Protein AF-A0A3D4RKW7-F1 (afdb_monomer_lite)

Foldseek 3Di:
DDDDDDPPPPPPDPDDPDPPAFRWDWDDDPNDTDIDGHDDDPDDDDDPPPPPLQWFDFWFDLDPPDIDTHTQDFWKAFQVVRAIDGDNHNLDFCFQLQADDFDWDADPVQGKIKGFHAAGDRMDRAFAQQADDPVQHRRRHLDPDVVVSPHPRDFVCVVHHDCPVDGFAAPSSVCCCCPNDVPNQQQKEWAKEQADDVSPDIWTFMKGHGPPDDQDPPDDDDGYQDDPDQHLVSRVVRHYHYPVSVVRRSNRRMHTNTQSAHWHDPDPPGGTMGISHSRHGDGDHSDDD

pLDDT: mean 80.61, std 17.78, range [26.5, 98.12]

Radius of gyration: 22.54 Å; chains: 1; bounding box: 43×45×82 Å

Secondary structure (DSSP, 8-state):
------------------TTSPEEEEEEETTEEEEEEE-S-S----------TTB-S--EEEETTEEE--BSS-EEEETTTTEEEE-SSTT---GGGGEESS--EE-TTT--EEEEESEE-SEES----SB--SSSGGG-S----GGGG-S-B--HHHHHSSSSSS-PPPHHHHHIIIIISTTGGGSEEEEEEE-STTS-SEEEEEEE--TT--PPTT-----B---SS--THHHHHH-EEEHHHHHHHHHTT-EEEE--BEEE-S-TT--EEEEEETT-B----SS--

Sequence (289 aa):
MRTLKLLVVALLATISLNAQEAVKLNVWKGGTKTEFALSSVDSLTFSTYIASEDVLTGVFSVSATKQVRFSKGNLQYTQSTQTWSFAAHQYDIIGTDNIEGGTEQKDTVVGFYYKEGANLSDKIDLFGWSGSTSSTKWGVGTSKDNTDYAGDLVDWGKNIGDGKTWYTLTSDEWSYLFGTRADADKLVGLARINLNADGMEYANGIFLLPDAWTCPAGVTFKSGGFSETNNGKAYADNQTFTLSDWQKLESAGAIFLPASGYRRRQKKTELSNVSYVQSSGYYWSATPD

Structure (mmCIF, N/CA/C/O backbone):
data_AF-A0A3D4RKW7-F1
#
_entry.id   AF-A0A3D4RKW7-F1
#
loop_
_atom_site.group_PDB
_atom_site.id
_atom_site.type_symbol
_atom_site.label_atom_id
_atom_site.label_alt_id
_atom_site.label_comp_id
_atom_site.label_asym_id
_atom_site.label_entity_id
_atom_site.label_seq_id
_atom_site.pdbx_PDB_ins_code
_atom_site.Cartn_x
_atom_site.Cartn_y
_atom_site.Cartn_z
_atom_site.occupancy
_atom_site.B_iso_or_equiv
_atom_site.auth_seq_id
_atom_site.auth_comp_id
_atom_site.auth_asym_id
_atom_site.auth_atom_id
_atom_site.pdbx_PDB_model_num
ATOM 1 N N . MET A 1 1 ? 25.005 13.778 17.932 1.00 30.64 1 MET A N 1
ATOM 2 C CA . MET A 1 1 ? 23.958 14.788 17.681 1.00 30.64 1 MET A CA 1
ATOM 3 C C . MET A 1 1 ? 22.624 14.051 17.605 1.00 30.64 1 MET A C 1
ATOM 5 O O . MET A 1 1 ? 22.482 13.247 16.704 1.00 30.64 1 MET A O 1
ATOM 9 N N . ARG A 1 2 ? 21.755 14.279 18.607 1.00 31.03 2 ARG A N 1
ATOM 10 C CA . ARG A 1 2 ? 20.322 13.916 18.779 1.00 31.03 2 ARG A CA 1
ATOM 11 C C . ARG A 1 2 ? 19.897 12.439 18.556 1.00 31.03 2 ARG A C 1
ATOM 13 O O . ARG A 1 2 ? 19.940 12.002 17.424 1.00 31.03 2 ARG A O 1
ATOM 20 N N . THR A 1 3 ? 19.558 11.562 19.518 1.00 27.42 3 THR A N 1
ATOM 21 C CA . THR A 1 3 ? 18.655 11.524 20.713 1.00 27.42 3 THR A CA 1
ATOM 22 C C . THR A 1 3 ? 17.516 10.498 20.473 1.00 27.42 3 THR A C 1
ATOM 24 O O . THR A 1 3 ? 16.675 10.757 19.629 1.00 27.42 3 THR A O 1
ATOM 27 N N . LEU A 1 4 ? 17.501 9.405 21.271 1.00 27.05 4 LEU A N 1
ATOM 28 C CA . LEU A 1 4 ? 16.364 8.694 21.930 1.00 27.05 4 LEU A CA 1
ATOM 29 C C . LEU A 1 4 ? 15.106 8.320 21.085 1.00 27.05 4 LEU A C 1
ATOM 31 O O . LEU A 1 4 ? 14.480 9.190 20.501 1.00 27.05 4 LEU A O 1
ATOM 35 N N . LYS A 1 5 ? 14.566 7.088 21.086 1.00 27.88 5 LYS A N 1
ATOM 36 C CA . LYS A 1 5 ? 14.012 6.345 22.241 1.00 27.88 5 LYS A CA 1
ATOM 37 C C . LYS A 1 5 ? 13.835 4.852 21.906 1.00 27.88 5 LYS A C 1
ATOM 39 O O . LYS A 1 5 ? 12.889 4.481 21.224 1.00 27.88 5 LYS A O 1
ATOM 44 N N . LEU A 1 6 ? 14.680 4.000 22.478 1.00 26.50 6 LEU A N 1
ATOM 45 C CA . LEU A 1 6 ? 14.397 2.572 22.612 1.00 26.50 6 LEU A CA 1
ATOM 46 C C . LEU A 1 6 ? 13.652 2.396 23.944 1.00 26.50 6 LEU A C 1
ATOM 48 O O . LEU A 1 6 ? 14.244 2.563 25.012 1.00 26.50 6 LEU A O 1
ATOM 52 N N . LEU A 1 7 ? 12.340 2.155 23.904 1.00 31.14 7 LEU A N 1
ATOM 53 C CA . LEU A 1 7 ? 11.567 1.859 25.110 1.00 31.14 7 LEU A CA 1
ATOM 54 C C . LEU A 1 7 ? 11.774 0.380 25.463 1.00 31.14 7 LEU A C 1
ATOM 56 O O . LEU A 1 7 ? 10.969 -0.478 25.119 1.00 31.14 7 LEU A O 1
ATOM 60 N N . VAL A 1 8 ? 12.881 0.083 26.141 1.00 29.73 8 VAL A N 1
ATOM 61 C CA . VAL A 1 8 ? 13.080 -1.211 26.798 1.00 29.73 8 VAL A CA 1
ATOM 62 C C . VAL A 1 8 ? 12.136 -1.256 27.999 1.00 29.73 8 VAL A C 1
ATOM 64 O O . VAL A 1 8 ? 12.379 -0.608 29.016 1.00 29.73 8 VAL A O 1
ATOM 67 N N . VAL A 1 9 ? 11.035 -2.000 27.889 1.00 37.91 9 VAL A N 1
ATOM 68 C CA . VAL A 1 9 ? 10.215 -2.366 29.051 1.00 37.91 9 VAL A CA 1
ATOM 69 C C . VAL A 1 9 ? 10.976 -3.455 29.808 1.00 37.91 9 VAL A C 1
ATOM 71 O O . VAL A 1 9 ? 10.778 -4.645 29.591 1.00 37.91 9 VAL A O 1
ATOM 74 N N . ALA A 1 10 ? 11.903 -3.047 30.675 1.00 34.66 10 ALA A N 1
ATOM 75 C CA . ALA A 1 10 ? 12.491 -3.940 31.664 1.00 34.66 10 ALA A CA 1
ATOM 76 C C . ALA A 1 10 ? 11.432 -4.213 32.745 1.00 34.66 10 ALA A C 1
ATOM 78 O O . ALA A 1 10 ? 11.242 -3.421 33.669 1.00 34.66 10 ALA A O 1
ATOM 79 N N . LEU A 1 11 ? 10.690 -5.311 32.595 1.00 43.56 11 LEU A N 1
ATOM 80 C CA . LEU A 1 11 ? 9.711 -5.763 33.579 1.00 43.56 11 LEU A CA 1
ATOM 81 C C . LEU A 1 11 ? 10.449 -6.455 34.743 1.00 43.56 11 LEU A C 1
ATOM 83 O O . LEU A 1 11 ? 10.646 -7.665 34.737 1.00 43.56 11 LEU A O 1
ATOM 87 N N . LEU A 1 12 ? 10.876 -5.691 35.751 1.00 38.12 12 LEU A N 1
ATOM 88 C CA . LEU A 1 12 ? 11.246 -6.243 37.061 1.00 38.12 12 LEU A CA 1
ATOM 89 C C . LEU A 1 12 ? 9.954 -6.573 37.820 1.00 38.12 12 LEU A C 1
ATOM 91 O O . LEU A 1 12 ? 9.442 -5.762 38.591 1.00 38.12 12 LEU A O 1
ATOM 95 N N . ALA A 1 13 ? 9.385 -7.748 37.558 1.00 42.88 13 ALA A N 1
ATOM 96 C CA . ALA A 1 13 ? 8.293 -8.281 38.362 1.00 42.88 13 ALA A CA 1
ATOM 97 C C . ALA A 1 13 ? 8.876 -8.980 39.600 1.00 42.88 13 ALA A C 1
ATOM 99 O O . ALA A 1 13 ? 9.327 -10.120 39.526 1.00 42.88 13 ALA A O 1
ATOM 100 N N . THR A 1 14 ? 8.870 -8.313 40.753 1.00 40.00 14 THR A N 1
ATOM 101 C CA . THR A 1 14 ? 9.013 -8.996 42.044 1.00 40.00 14 THR A CA 1
ATOM 102 C C . THR A 1 14 ? 7.663 -9.621 42.382 1.00 40.00 14 THR A C 1
ATOM 104 O O . THR A 1 14 ? 6.759 -8.952 42.877 1.00 40.00 14 THR A O 1
ATOM 107 N N . ILE A 1 15 ? 7.493 -10.902 42.062 1.00 45.94 15 ILE A N 1
ATOM 108 C CA . ILE A 1 15 ? 6.324 -11.675 42.483 1.00 45.94 15 ILE A CA 1
ATOM 109 C C . ILE A 1 15 ? 6.539 -12.052 43.957 1.00 45.94 15 ILE A C 1
ATOM 111 O O . ILE A 1 15 ? 7.334 -12.937 44.263 1.00 45.94 15 ILE A O 1
ATOM 115 N N . SER A 1 16 ? 5.861 -11.363 44.877 1.00 42.75 16 SER A N 1
ATOM 116 C CA . SER A 1 16 ? 5.769 -11.782 46.281 1.00 42.75 16 SER A CA 1
ATOM 117 C C . SER A 1 16 ? 4.575 -12.726 46.421 1.00 42.75 16 SER A C 1
ATOM 119 O O . SER A 1 16 ? 3.429 -12.285 46.458 1.00 42.75 16 SER A O 1
ATOM 121 N N . LEU A 1 17 ? 4.828 -14.035 46.435 1.00 42.62 17 LEU A N 1
ATOM 122 C CA . LEU A 1 17 ? 3.808 -15.054 46.701 1.00 42.62 17 LEU A CA 1
ATOM 123 C C . LEU A 1 17 ? 3.700 -15.274 48.214 1.00 42.62 17 LEU A C 1
ATOM 125 O O . LEU A 1 17 ? 4.209 -16.257 48.740 1.00 42.62 17 LEU A O 1
ATOM 129 N N . ASN A 1 18 ? 3.029 -14.358 48.911 1.00 46.94 18 ASN A N 1
ATOM 130 C CA . ASN A 1 18 ? 2.447 -14.637 50.224 1.00 46.94 18 ASN A CA 1
ATOM 131 C C . ASN A 1 18 ? 0.925 -14.498 50.112 1.00 46.94 18 ASN A C 1
ATOM 133 O O . ASN A 1 18 ? 0.414 -13.494 49.622 1.00 46.94 18 ASN A O 1
ATOM 137 N N . ALA A 1 19 ? 0.208 -15.537 50.546 1.00 42.81 19 ALA A N 1
ATOM 138 C CA . ALA A 1 19 ? -1.196 -15.829 50.236 1.00 42.81 19 ALA A CA 1
ATOM 139 C C . ALA A 1 19 ? -2.253 -14.868 50.837 1.00 42.81 19 ALA A C 1
ATOM 141 O O . ALA A 1 19 ? -3.411 -15.247 50.989 1.00 42.81 19 ALA A O 1
ATOM 142 N N . GLN A 1 20 ? -1.886 -13.634 51.185 1.00 50.19 20 GLN A N 1
ATOM 143 C CA . GLN A 1 20 ? -2.800 -12.629 51.742 1.00 50.19 20 GLN A CA 1
ATOM 144 C C . GLN A 1 20 ? -2.659 -11.226 51.137 1.00 50.19 20 GLN A C 1
ATOM 146 O O . GLN A 1 20 ? -3.434 -10.343 51.499 1.00 50.19 20 GLN A O 1
ATOM 151 N N . GLU A 1 21 ? -1.739 -10.997 50.196 1.00 54.53 21 GLU A N 1
ATOM 152 C CA . GLU A 1 21 ? -1.551 -9.672 49.596 1.00 54.53 21 GLU A CA 1
ATOM 153 C C . GLU A 1 21 ? -1.998 -9.650 48.129 1.00 54.53 21 GLU A C 1
ATOM 155 O O . GLU A 1 21 ? -1.689 -10.549 47.349 1.00 54.53 21 GLU A O 1
ATOM 160 N N . ALA A 1 22 ? -2.761 -8.618 47.754 1.00 57.62 22 ALA A N 1
ATOM 161 C CA . ALA A 1 22 ? -3.181 -8.384 46.376 1.00 57.62 22 ALA A CA 1
ATOM 162 C C . ALA A 1 22 ? -1.961 -8.336 45.443 1.00 57.62 22 ALA A C 1
ATOM 164 O O . ALA A 1 22 ? -0.966 -7.670 45.746 1.00 57.62 22 ALA A O 1
ATOM 165 N N . VAL A 1 23 ? -2.048 -8.995 44.285 1.00 61.78 23 VAL A N 1
ATOM 166 C CA . VAL A 1 23 ? -0.993 -8.908 43.272 1.00 61.78 23 VAL A CA 1
ATOM 167 C C . VAL A 1 23 ? -0.986 -7.480 42.735 1.00 61.78 23 VAL A C 1
ATOM 169 O O . VAL A 1 23 ? -1.987 -6.989 42.209 1.00 61.78 23 VAL A O 1
ATOM 172 N N . LYS A 1 24 ? 0.150 -6.798 42.885 1.00 66.25 24 LYS A N 1
ATOM 173 C CA . LYS A 1 24 ? 0.348 -5.440 42.379 1.00 66.25 24 LYS A CA 1
ATOM 174 C C . LYS A 1 24 ? 1.107 -5.484 41.066 1.00 66.25 24 LYS A C 1
ATOM 176 O O . LYS A 1 24 ? 2.262 -5.909 41.028 1.00 66.25 24 LYS A O 1
ATOM 181 N N . LEU A 1 25 ? 0.482 -4.993 40.002 1.00 67.19 25 LEU A N 1
ATOM 182 C CA . LEU A 1 25 ? 1.155 -4.770 38.729 1.00 67.19 25 LEU A CA 1
ATOM 183 C C . LEU A 1 25 ? 1.589 -3.307 38.634 1.00 67.19 25 LEU A C 1
ATOM 185 O O . LEU A 1 25 ? 0.761 -2.398 38.639 1.00 67.19 25 LEU A O 1
ATOM 189 N N . ASN A 1 26 ? 2.896 -3.087 38.519 1.00 67.94 26 ASN A N 1
ATOM 190 C CA . ASN A 1 26 ? 3.475 -1.764 38.316 1.00 67.94 26 ASN A CA 1
ATOM 191 C C . ASN A 1 26 ? 3.800 -1.569 36.833 1.00 67.94 26 ASN A C 1
ATOM 193 O O . ASN A 1 26 ? 4.684 -2.241 36.303 1.00 67.94 26 ASN A O 1
ATOM 197 N N . VAL A 1 27 ? 3.120 -0.632 36.175 1.00 65.56 27 VAL A N 1
ATOM 198 C CA . VAL A 1 27 ? 3.375 -0.261 34.777 1.00 65.56 27 VAL A CA 1
ATOM 199 C C . VAL A 1 27 ? 4.073 1.092 34.740 1.00 65.56 27 VAL A C 1
ATOM 201 O O . VAL A 1 27 ? 3.593 2.059 35.325 1.00 65.56 27 VAL A O 1
ATOM 204 N N . TRP A 1 28 ? 5.203 1.171 34.040 1.00 64.88 28 TRP A N 1
ATOM 205 C CA . TRP A 1 28 ? 5.968 2.407 33.881 1.00 64.88 28 TRP A CA 1
ATOM 206 C C . TRP A 1 28 ? 5.845 2.930 32.448 1.00 64.88 28 TRP A C 1
ATOM 208 O O . TRP A 1 28 ? 6.198 2.231 31.499 1.00 64.88 28 TRP A O 1
ATOM 218 N N . LYS A 1 29 ? 5.382 4.172 32.275 1.00 57.88 29 LYS A N 1
ATOM 219 C CA . LYS A 1 29 ? 5.308 4.858 30.974 1.00 57.88 29 LYS A CA 1
ATOM 220 C C . LYS A 1 29 ? 5.929 6.245 31.091 1.00 57.88 29 LYS A C 1
ATOM 222 O O . LYS A 1 29 ? 5.425 7.093 31.816 1.00 57.88 29 LYS A O 1
ATOM 227 N N . GLY A 1 30 ? 7.037 6.481 30.384 1.00 58.75 30 GLY A N 1
ATOM 228 C CA . GLY A 1 30 ? 7.705 7.791 30.371 1.00 58.75 30 GLY A CA 1
ATOM 229 C C . GLY A 1 30 ? 8.187 8.269 31.748 1.00 58.75 30 GLY A C 1
ATOM 230 O O . GLY A 1 30 ? 8.164 9.464 32.011 1.00 58.75 30 GLY A O 1
ATOM 231 N N . GLY A 1 31 ? 8.578 7.346 32.635 1.00 69.88 31 GLY A N 1
ATOM 232 C CA . GLY A 1 31 ? 8.971 7.650 34.019 1.00 69.88 31 GLY A CA 1
ATOM 233 C C . GLY A 1 31 ? 7.802 7.764 35.004 1.00 69.88 31 GLY A C 1
ATOM 234 O O . GLY A 1 31 ? 8.026 7.791 36.210 1.00 69.88 31 GLY A O 1
ATOM 235 N N . THR A 1 32 ? 6.557 7.767 34.524 1.00 55.19 32 THR A N 1
ATOM 236 C CA . THR A 1 32 ? 5.362 7.713 35.372 1.00 55.19 32 THR A CA 1
ATOM 237 C C . THR A 1 32 ? 5.021 6.266 35.714 1.00 55.19 32 THR A C 1
ATOM 239 O O . THR A 1 32 ? 4.942 5.422 34.821 1.00 55.19 32 THR A O 1
ATOM 242 N N . LYS A 1 33 ? 4.794 5.990 37.001 1.00 76.69 33 LYS A N 1
ATOM 243 C CA . LYS A 1 33 ? 4.322 4.699 37.515 1.00 76.69 33 LYS A CA 1
ATOM 244 C C . LYS A 1 33 ? 2.795 4.706 37.631 1.00 76.69 33 LYS A C 1
ATOM 246 O O . LYS A 1 33 ? 2.235 5.595 38.267 1.00 76.69 33 LYS A O 1
ATOM 251 N N . THR A 1 34 ? 2.142 3.683 37.095 1.00 69.19 34 THR A N 1
ATOM 252 C CA . THR A 1 34 ? 0.735 3.356 37.352 1.00 69.19 34 THR A CA 1
ATOM 253 C C . THR A 1 34 ? 0.674 2.002 38.052 1.00 69.19 34 THR A C 1
ATOM 255 O O . THR A 1 34 ? 1.265 1.032 37.581 1.00 69.19 34 THR A O 1
ATOM 258 N N . GLU A 1 35 ? 0.001 1.944 39.199 1.00 74.44 35 GLU A N 1
ATOM 259 C CA . GLU A 1 35 ? -0.155 0.727 40.001 1.00 74.44 35 GLU A CA 1
ATOM 260 C C . GLU A 1 35 ? -1.572 0.174 39.816 1.00 74.44 35 GLU A C 1
ATOM 262 O O . GLU A 1 35 ? -2.551 0.897 39.998 1.00 74.44 35 GLU A O 1
ATOM 267 N N . PHE A 1 36 ? -1.676 -1.102 39.449 1.00 66.12 36 PHE A N 1
ATOM 268 C CA . PHE A 1 36 ? -2.938 -1.830 39.350 1.00 66.12 36 PHE A CA 1
ATOM 269 C C . PHE A 1 36 ? -3.005 -2.853 40.482 1.00 66.12 36 PHE A C 1
ATOM 271 O O . PHE A 1 36 ? -2.125 -3.710 40.600 1.00 66.12 36 PHE A O 1
ATOM 278 N N . ALA A 1 37 ? -4.042 -2.755 41.313 1.00 72.56 37 ALA A N 1
ATOM 279 C CA . ALA A 1 37 ? -4.347 -3.751 42.330 1.00 72.56 37 ALA A CA 1
ATOM 280 C C . ALA A 1 37 ? -5.261 -4.815 41.721 1.00 72.56 37 ALA A C 1
ATOM 282 O O . ALA A 1 37 ? -6.367 -4.508 41.277 1.00 72.56 37 ALA A O 1
ATOM 283 N N . LEU A 1 38 ? -4.788 -6.055 41.691 1.00 64.19 38 LEU A N 1
ATOM 284 C CA . LEU A 1 38 ? -5.549 -7.186 41.187 1.00 64.19 38 LEU A CA 1
ATOM 285 C C . LEU A 1 38 ? -6.013 -8.038 42.373 1.00 64.19 38 LEU A C 1
ATOM 287 O O . LEU A 1 38 ? -5.196 -8.614 43.095 1.00 64.19 38 LEU A O 1
ATOM 291 N N . SER A 1 39 ? -7.325 -8.115 42.586 1.00 64.81 39 SER A N 1
ATOM 292 C CA . SER A 1 39 ? -7.937 -9.064 43.518 1.00 64.81 39 SER A CA 1
ATOM 293 C C . SER A 1 39 ? -8.385 -10.308 42.755 1.00 64.81 39 SER A C 1
ATOM 295 O O . SER A 1 39 ? -9.054 -10.171 41.733 1.00 64.81 39 SER A O 1
ATOM 297 N N . SER A 1 40 ? -8.046 -11.497 43.269 1.00 62.66 40 SER A N 1
ATOM 298 C CA . SER A 1 40 ? -8.523 -12.806 42.776 1.00 62.66 40 SER A CA 1
ATOM 299 C C . SER A 1 40 ? -8.291 -13.049 41.276 1.00 62.66 40 SER A C 1
ATOM 301 O O . SER A 1 40 ? -9.233 -13.047 40.490 1.00 62.66 40 SER A O 1
ATOM 303 N N . VAL A 1 41 ? -7.030 -13.255 40.878 1.00 58.16 41 VAL A N 1
ATOM 304 C CA . VAL A 1 41 ? -6.659 -13.585 39.491 1.00 58.16 41 VAL A CA 1
ATOM 305 C C . VAL A 1 41 ? -6.158 -15.023 39.421 1.00 58.16 41 VAL A C 1
ATOM 307 O O . VAL A 1 41 ? -5.127 -15.333 40.012 1.00 58.16 41 VAL A O 1
ATOM 310 N N . ASP A 1 42 ? -6.858 -15.878 38.675 1.00 61.41 42 ASP A N 1
ATOM 311 C CA . ASP A 1 42 ? -6.482 -17.291 38.511 1.00 61.41 42 ASP A CA 1
ATOM 312 C C . ASP A 1 42 ? -5.262 -17.469 37.592 1.00 61.41 42 ASP A C 1
ATOM 314 O O . ASP A 1 42 ? -4.463 -18.388 37.766 1.00 61.41 42 ASP A O 1
ATOM 318 N N . SER A 1 43 ? -5.086 -16.576 36.613 1.00 53.03 43 SER A N 1
ATOM 319 C CA . SER A 1 43 ? -3.885 -16.515 35.776 1.00 53.03 43 SER A CA 1
ATOM 320 C C . SER A 1 43 ? -3.705 -15.127 35.156 1.00 53.03 43 SER A C 1
ATOM 322 O O . SER A 1 43 ? -4.679 -14.456 34.816 1.00 53.03 43 SER A O 1
ATOM 324 N N . LEU A 1 44 ? -2.453 -14.687 35.015 1.00 53.75 44 LEU A N 1
ATOM 325 C CA . LEU A 1 44 ? -2.093 -13.426 34.369 1.00 53.75 44 LEU A CA 1
ATOM 326 C C . LEU A 1 44 ? -1.047 -13.711 33.294 1.00 53.75 44 LEU A C 1
ATOM 328 O O . LEU A 1 44 ? 0.075 -14.115 33.601 1.00 53.75 44 LEU A O 1
ATOM 332 N N . THR A 1 45 ? -1.416 -13.521 32.031 1.00 46.47 45 THR A N 1
ATOM 333 C CA . THR A 1 45 ? -0.517 -13.751 30.898 1.00 46.47 45 THR A CA 1
ATOM 334 C C . THR A 1 45 ? 0.009 -12.421 30.382 1.00 46.47 45 THR A C 1
ATOM 336 O O . THR A 1 45 ? -0.754 -11.568 29.936 1.00 46.47 45 THR A O 1
ATOM 339 N N . PHE A 1 46 ? 1.330 -12.255 30.410 1.00 48.66 46 PHE A N 1
ATOM 340 C CA . PHE A 1 46 ? 2.007 -11.153 29.740 1.00 48.66 46 PHE A CA 1
ATOM 341 C C . PHE A 1 46 ? 2.604 -11.670 28.439 1.00 48.66 46 PHE A C 1
ATOM 343 O O . PHE A 1 46 ? 3.539 -12.466 28.451 1.00 48.66 46 PHE A O 1
ATOM 350 N N . SER A 1 47 ? 2.085 -11.205 27.310 1.00 44.91 47 SER A N 1
ATOM 351 C CA . SER A 1 47 ? 2.753 -11.365 26.025 1.00 44.91 47 SER A CA 1
ATOM 352 C C . SER A 1 47 ? 3.536 -10.091 25.729 1.00 44.91 47 SER A C 1
ATOM 354 O O . SER A 1 47 ? 2.947 -9.049 25.438 1.00 44.91 47 SER A O 1
ATOM 356 N N . THR A 1 48 ? 4.865 -10.155 25.786 1.00 42.06 48 THR A N 1
ATOM 357 C CA . THR A 1 48 ? 5.711 -9.145 25.143 1.00 42.06 48 THR A CA 1
ATOM 358 C C . THR A 1 48 ? 5.543 -9.281 23.638 1.00 42.06 48 THR A C 1
ATOM 360 O O . THR A 1 48 ? 6.200 -10.102 23.003 1.00 42.06 48 THR A O 1
ATOM 363 N N . TYR A 1 49 ? 4.631 -8.497 23.064 1.00 43.50 49 TYR A N 1
ATOM 364 C CA . TYR A 1 49 ? 4.583 -8.311 21.623 1.00 43.50 49 TYR A CA 1
ATOM 365 C C . TYR A 1 49 ? 5.661 -7.299 21.247 1.00 43.50 49 TYR A C 1
ATOM 367 O O . TYR A 1 49 ? 5.446 -6.089 21.292 1.00 43.50 49 TYR A O 1
ATOM 375 N N . ILE A 1 50 ? 6.843 -7.804 20.908 1.00 44.31 50 ILE A N 1
ATOM 376 C CA . ILE A 1 50 ? 7.759 -7.044 20.069 1.00 44.31 50 ILE A CA 1
ATOM 377 C C . ILE A 1 50 ? 7.178 -7.196 18.668 1.00 44.31 50 ILE A C 1
ATOM 379 O O . ILE A 1 50 ? 7.430 -8.194 17.994 1.00 44.31 50 ILE A O 1
ATOM 383 N N . ALA A 1 51 ? 6.320 -6.255 18.263 1.00 51.72 51 ALA A N 1
ATOM 384 C CA . ALA A 1 51 ? 6.083 -6.064 16.840 1.00 51.72 51 ALA A CA 1
ATOM 385 C C . ALA A 1 51 ? 7.474 -5.932 16.215 1.00 51.72 51 ALA A C 1
ATOM 387 O O . ALA A 1 51 ? 8.281 -5.149 16.727 1.00 51.72 51 ALA A O 1
ATOM 388 N N . SER A 1 52 ? 7.796 -6.708 15.175 1.00 64.44 52 SER A N 1
ATOM 389 C CA . SER A 1 52 ? 8.963 -6.320 14.386 1.00 64.44 52 SER A CA 1
ATOM 390 C C . SER A 1 52 ? 8.739 -4.868 13.954 1.00 64.44 52 SER A C 1
ATOM 392 O O . SER A 1 52 ? 7.589 -4.449 13.790 1.00 64.44 52 SER A O 1
ATOM 394 N N . GLU A 1 53 ? 9.806 -4.082 13.798 1.00 75.00 53 GLU A N 1
ATOM 395 C CA . GLU A 1 53 ? 9.683 -2.674 13.380 1.00 75.00 53 GLU A CA 1
ATOM 396 C C . GLU A 1 53 ? 8.892 -2.513 12.071 1.00 75.00 53 GLU A C 1
ATOM 398 O O . GLU A 1 53 ? 8.452 -1.417 11.744 1.00 75.00 53 GLU A O 1
ATOM 403 N N . ASP A 1 54 ? 8.692 -3.614 11.347 1.00 86.19 54 ASP A N 1
ATOM 404 C CA . ASP A 1 54 ? 7.981 -3.698 10.089 1.00 86.19 54 ASP A CA 1
ATOM 405 C C . ASP A 1 54 ? 6.494 -4.052 10.212 1.00 86.19 54 ASP A C 1
ATOM 407 O O . ASP A 1 54 ? 5.842 -4.072 9.179 1.00 86.19 54 ASP A O 1
ATOM 411 N N . VAL A 1 55 ? 5.931 -4.333 11.395 1.00 90.50 55 VAL A N 1
ATOM 412 C CA . VAL A 1 55 ? 4.510 -4.717 11.552 1.00 90.50 55 VAL A CA 1
ATOM 413 C C . VAL A 1 55 ? 3.687 -3.597 12.185 1.00 90.50 55 VAL A C 1
ATOM 415 O O . VAL A 1 55 ? 4.002 -3.103 13.268 1.00 90.50 55 VAL A O 1
ATOM 418 N N . LEU A 1 56 ? 2.570 -3.253 11.547 1.00 91.69 56 LEU A N 1
ATOM 419 C CA . LEU A 1 56 ? 1.600 -2.287 12.060 1.00 91.69 56 LEU A CA 1
ATOM 420 C C . LEU A 1 56 ? 0.649 -2.924 13.078 1.00 91.69 56 LEU A C 1
ATOM 422 O O . LEU A 1 56 ? 0.402 -4.127 13.076 1.00 91.69 56 LEU A O 1
ATOM 426 N N . THR A 1 57 ? 0.099 -2.110 13.977 1.00 91.06 57 THR A N 1
ATOM 427 C CA . THR A 1 57 ? -0.664 -2.592 15.141 1.00 91.06 57 THR A CA 1
ATOM 428 C C . THR A 1 57 ? -2.078 -3.069 14.806 1.00 91.06 57 THR A C 1
ATOM 430 O O . THR A 1 57 ? -2.616 -3.913 15.529 1.00 91.06 57 THR A O 1
ATOM 433 N N . GLY A 1 58 ? -2.672 -2.547 13.728 1.00 94.31 58 GLY A N 1
ATOM 434 C CA . GLY A 1 58 ? -4.040 -2.848 13.310 1.00 94.31 58 GLY A CA 1
ATOM 435 C C . GLY A 1 58 ? -4.242 -4.325 12.974 1.00 94.31 58 GLY A C 1
ATOM 436 O O . GLY A 1 58 ? -3.423 -4.930 12.285 1.00 94.31 58 GLY A O 1
ATOM 437 N N . VAL A 1 59 ? -5.341 -4.899 13.467 1.00 96.44 59 VAL A N 1
ATOM 438 C CA . VAL A 1 59 ? -5.730 -6.296 13.231 1.00 96.44 59 VAL A CA 1
ATOM 439 C C . VAL A 1 59 ? -6.908 -6.338 12.263 1.00 96.44 59 VAL A C 1
ATOM 441 O O . VAL A 1 59 ? -7.895 -5.628 12.463 1.00 96.44 59 VAL A O 1
ATOM 444 N N . PHE A 1 60 ? -6.792 -7.170 11.232 1.00 98.06 60 PHE A N 1
ATOM 445 C CA . PHE A 1 60 ? -7.733 -7.240 10.118 1.00 98.06 60 PHE A CA 1
ATOM 446 C C . PHE A 1 60 ? -8.187 -8.673 9.883 1.00 98.06 60 PHE A C 1
ATOM 448 O O . PHE A 1 60 ? -7.353 -9.562 9.705 1.00 98.06 60 PHE A O 1
ATOM 455 N N . SER A 1 61 ? -9.494 -8.896 9.829 1.00 98.12 61 SER A N 1
ATOM 456 C CA . SER A 1 61 ? -10.061 -10.175 9.414 1.00 98.12 61 SER A CA 1
ATOM 457 C C . SER A 1 61 ? -9.980 -10.316 7.899 1.00 98.12 61 SER A C 1
ATOM 459 O O . SER A 1 61 ? -10.510 -9.487 7.160 1.00 98.12 61 SER A O 1
ATOM 461 N N . VAL A 1 62 ? -9.344 -11.395 7.449 1.00 97.31 62 VAL A N 1
ATOM 462 C CA . VAL A 1 62 ? -9.214 -11.773 6.027 1.00 97.31 62 VAL A CA 1
ATOM 463 C C . VAL A 1 62 ? -10.001 -13.043 5.691 1.00 97.31 62 VAL A C 1
ATOM 465 O O . VAL A 1 62 ? -10.098 -13.442 4.541 1.00 97.31 62 VAL A O 1
ATOM 468 N N . SER A 1 63 ? -10.595 -13.680 6.701 1.00 97.56 63 SER A N 1
ATOM 469 C CA . SER A 1 63 ? -11.678 -14.659 6.568 1.00 97.56 63 SER A CA 1
ATOM 470 C C . SER A 1 63 ? -12.455 -14.728 7.888 1.00 97.56 63 SER A C 1
ATOM 472 O O . SER A 1 63 ? -12.104 -14.047 8.853 1.00 97.56 63 SER A O 1
ATOM 474 N N . ALA A 1 64 ? -13.470 -15.592 7.974 1.00 95.75 64 ALA A N 1
ATOM 475 C CA . ALA A 1 64 ? -14.233 -15.808 9.208 1.00 95.75 64 ALA A CA 1
ATOM 476 C C . ALA A 1 64 ? -13.383 -16.327 10.388 1.00 95.75 64 ALA A C 1
ATOM 478 O O . ALA A 1 64 ? -13.780 -16.180 11.541 1.00 95.75 64 ALA A O 1
ATOM 479 N N . THR A 1 65 ? -12.230 -16.946 10.118 1.00 96.25 65 THR A N 1
ATOM 480 C CA . THR A 1 65 ? -11.396 -17.605 11.140 1.00 96.25 65 THR A CA 1
ATOM 481 C C . THR A 1 65 ? -9.938 -17.153 11.122 1.00 96.25 65 THR A C 1
ATOM 483 O O . THR A 1 65 ? -9.111 -17.745 11.815 1.00 96.25 65 THR A O 1
ATOM 486 N N . LYS A 1 66 ? -9.586 -16.144 10.315 1.00 96.31 66 LYS A N 1
ATOM 487 C CA . LYS A 1 66 ? -8.199 -15.693 10.143 1.00 96.31 66 LYS A CA 1
ATOM 488 C C . LYS A 1 66 ? -8.099 -14.179 10.240 1.00 96.31 66 LYS A C 1
ATOM 490 O O . LYS A 1 66 ? -8.793 -13.457 9.525 1.00 96.31 66 LYS A O 1
ATOM 495 N N . GLN A 1 67 ? -7.166 -13.733 11.074 1.00 96.31 67 GLN A N 1
ATOM 496 C CA . GLN A 1 67 ? -6.771 -12.338 11.203 1.00 96.31 67 GLN A CA 1
ATOM 497 C C . GLN A 1 67 ? -5.295 -12.158 10.858 1.00 96.31 67 GLN A C 1
ATOM 499 O O . GLN A 1 67 ? -4.481 -13.059 11.070 1.00 96.31 67 GLN A O 1
ATOM 504 N N . VAL A 1 68 ? -4.960 -10.974 10.355 1.00 95.69 68 VAL A N 1
ATOM 505 C CA . VAL A 1 68 ? -3.598 -10.577 9.993 1.00 95.69 68 VAL A CA 1
ATOM 506 C C . VAL A 1 68 ? -3.273 -9.179 10.501 1.00 95.69 68 VAL A C 1
ATOM 508 O O . VAL A 1 68 ? -4.147 -8.424 10.935 1.00 95.69 68 VAL A O 1
ATOM 511 N N . ARG A 1 69 ? -1.990 -8.839 10.409 1.00 95.19 69 ARG A N 1
ATOM 512 C CA . ARG A 1 69 ? -1.468 -7.477 10.493 1.00 95.19 69 ARG A CA 1
ATOM 513 C C . ARG A 1 69 ? -0.692 -7.185 9.215 1.00 95.19 69 ARG A C 1
ATOM 515 O O . ARG A 1 69 ? -0.193 -8.112 8.580 1.00 95.19 69 ARG A O 1
ATOM 522 N N . PHE A 1 70 ? -0.587 -5.913 8.862 1.00 95.56 70 PHE A N 1
ATOM 523 C CA . PHE A 1 70 ? 0.106 -5.477 7.653 1.00 95.56 70 PHE A CA 1
ATOM 524 C C . PHE A 1 70 ? 1.525 -4.997 7.953 1.00 95.56 70 PHE A C 1
ATOM 526 O O . PHE A 1 70 ? 1.848 -4.621 9.084 1.00 95.56 70 PHE A O 1
ATOM 533 N N . SER A 1 71 ? 2.363 -5.010 6.917 1.00 94.00 71 SER A N 1
ATOM 534 C CA . SER A 1 71 ? 3.682 -4.393 6.959 1.00 94.00 71 SER A CA 1
ATOM 535 C C . SER A 1 71 ? 3.583 -2.865 7.064 1.00 94.00 71 SER A C 1
ATOM 537 O O . SER A 1 71 ? 2.592 -2.269 6.650 1.00 94.00 71 SER A O 1
ATOM 539 N N . LYS A 1 72 ? 4.638 -2.212 7.561 1.00 92.19 72 LYS A N 1
ATOM 540 C CA . LYS A 1 72 ? 4.741 -0.745 7.692 1.00 92.19 72 LYS A CA 1
ATOM 541 C C . LYS A 1 72 ? 4.749 0.018 6.365 1.00 92.19 72 LYS A C 1
ATOM 543 O O . LYS A 1 72 ? 4.591 1.233 6.348 1.00 92.19 72 LYS A O 1
ATOM 548 N N . GLY A 1 73 ? 4.988 -0.683 5.265 1.00 93.56 73 GLY A N 1
ATOM 549 C CA . GLY A 1 73 ? 5.133 -0.098 3.944 1.00 93.56 73 GLY A CA 1
ATOM 550 C C . GLY A 1 73 ? 5.108 -1.154 2.853 1.00 93.56 73 GLY A C 1
ATOM 551 O O . GLY A 1 73 ? 5.094 -2.358 3.134 1.00 93.56 73 GLY A O 1
ATOM 552 N N . ASN A 1 74 ? 5.109 -0.689 1.606 1.00 92.06 74 ASN A N 1
ATOM 553 C CA . ASN A 1 74 ? 5.149 -1.560 0.436 1.00 92.06 74 ASN A CA 1
ATOM 554 C C . ASN A 1 74 ? 6.454 -2.348 0.391 1.00 92.06 74 ASN A C 1
ATOM 556 O O . ASN A 1 74 ? 7.506 -1.859 0.808 1.00 92.06 74 ASN A O 1
ATOM 560 N N . LEU A 1 75 ? 6.387 -3.566 -0.136 1.00 92.94 75 LEU A N 1
ATOM 561 C CA . LEU A 1 75 ? 7.573 -4.373 -0.355 1.00 92.94 75 LEU A CA 1
ATOM 562 C C . LEU A 1 75 ? 8.395 -3.798 -1.516 1.00 92.94 75 LEU A C 1
ATOM 564 O O . LEU A 1 75 ? 7.856 -3.532 -2.587 1.00 92.94 75 LEU A O 1
ATOM 568 N N . GLN A 1 76 ? 9.698 -3.632 -1.304 1.00 93.75 76 GLN A N 1
ATOM 569 C CA . GLN A 1 76 ? 10.638 -3.089 -2.277 1.00 93.75 76 GLN A CA 1
ATOM 570 C C . GLN A 1 76 ? 11.801 -4.060 -2.481 1.00 93.75 76 GLN A C 1
ATOM 572 O O . GLN A 1 76 ? 12.270 -4.697 -1.534 1.00 93.75 76 GLN A O 1
ATOM 577 N N . TYR A 1 77 ? 12.278 -4.152 -3.718 1.00 92.56 77 TYR A N 1
ATOM 578 C CA . TYR A 1 77 ? 13.467 -4.917 -4.080 1.00 92.56 77 TYR A CA 1
ATOM 579 C C . TYR A 1 77 ? 14.558 -3.982 -4.584 1.00 92.56 77 TYR A C 1
ATOM 581 O O . TYR A 1 77 ? 14.292 -3.107 -5.410 1.00 92.56 77 TYR A O 1
ATOM 589 N N . THR A 1 78 ? 15.783 -4.199 -4.113 1.00 93.94 78 THR A N 1
ATOM 590 C CA . THR A 1 78 ? 16.985 -3.527 -4.614 1.00 93.94 78 THR A CA 1
ATOM 591 C C . THR A 1 78 ? 17.805 -4.521 -5.430 1.00 93.94 78 THR A C 1
ATOM 593 O O . THR A 1 78 ? 18.290 -5.517 -4.887 1.00 93.94 78 THR A O 1
ATOM 596 N N . GLN A 1 79 ? 17.972 -4.262 -6.727 1.00 92.06 79 GLN A N 1
ATOM 597 C CA . GLN A 1 79 ? 18.620 -5.176 -7.669 1.00 92.06 79 GLN A CA 1
ATOM 598 C C . GLN A 1 79 ? 20.117 -5.338 -7.385 1.00 92.06 79 GLN A C 1
ATOM 600 O O . GLN A 1 79 ? 20.614 -6.465 -7.347 1.00 92.06 79 GLN A O 1
ATOM 605 N N . SER A 1 80 ? 20.822 -4.233 -7.137 1.00 93.00 80 SER A N 1
ATOM 606 C CA . SER A 1 80 ? 22.270 -4.188 -6.903 1.00 93.00 80 SER A CA 1
ATOM 607 C C . SER A 1 80 ? 22.720 -5.012 -5.695 1.00 93.00 80 SER A C 1
ATOM 609 O O . SER A 1 80 ? 23.793 -5.617 -5.722 1.00 93.00 80 SER A O 1
ATOM 611 N N . THR A 1 81 ? 21.891 -5.086 -4.654 1.00 93.19 81 THR A N 1
ATOM 612 C CA . THR A 1 81 ? 22.152 -5.862 -3.431 1.00 93.19 81 THR A CA 1
ATOM 613 C C . THR A 1 81 ? 21.368 -7.170 -3.365 1.00 93.19 81 THR A C 1
ATOM 615 O O . THR A 1 81 ? 21.647 -7.998 -2.502 1.00 93.19 81 THR A O 1
ATOM 618 N N . GLN A 1 82 ? 20.402 -7.373 -4.264 1.00 88.88 82 GLN A N 1
ATOM 619 C CA . GLN A 1 82 ? 19.450 -8.489 -4.262 1.00 88.88 82 GLN A CA 1
ATOM 620 C C . GLN A 1 82 ? 18.706 -8.649 -2.930 1.00 88.88 82 GLN A C 1
ATOM 622 O O . GLN A 1 82 ? 18.480 -9.762 -2.450 1.00 88.88 82 GLN A O 1
ATOM 627 N N . THR A 1 83 ? 18.335 -7.527 -2.314 1.00 89.88 83 THR A N 1
ATOM 628 C CA . THR A 1 83 ? 17.684 -7.507 -1.000 1.00 89.88 83 THR A CA 1
ATOM 629 C C . THR A 1 83 ? 16.262 -6.992 -1.080 1.00 89.88 83 THR A C 1
ATOM 631 O O . THR A 1 83 ? 15.963 -6.068 -1.835 1.00 89.88 83 THR A O 1
ATOM 634 N N . TRP A 1 84 ? 15.425 -7.545 -0.212 1.00 90.62 84 TRP A N 1
ATOM 635 C CA . TRP A 1 84 ? 14.056 -7.115 0.012 1.00 90.62 84 TRP A CA 1
ATOM 636 C C . TRP A 1 84 ? 13.957 -6.275 1.282 1.00 90.62 84 TRP A C 1
ATOM 638 O O . TRP A 1 84 ? 14.602 -6.587 2.285 1.00 90.62 84 TRP A O 1
ATOM 648 N N . SER A 1 85 ? 13.139 -5.231 1.255 1.00 91.94 85 SER A N 1
ATOM 649 C CA . SER A 1 85 ? 12.803 -4.443 2.439 1.00 91.94 85 SER A CA 1
ATOM 650 C C . SER A 1 85 ? 11.430 -3.804 2.297 1.00 91.94 85 SER A C 1
ATOM 652 O O . SER A 1 85 ? 10.949 -3.571 1.191 1.00 91.94 85 SER A O 1
ATOM 654 N N . PHE A 1 86 ? 10.781 -3.514 3.421 1.00 93.94 86 PHE A N 1
ATOM 655 C CA . PHE A 1 86 ? 9.585 -2.681 3.409 1.00 93.94 86 PHE A CA 1
ATOM 656 C C . PHE A 1 86 ? 9.971 -1.205 3.348 1.00 93.94 86 PHE A C 1
ATOM 658 O O . PHE A 1 86 ? 10.951 -0.781 3.972 1.00 93.94 86 PHE A O 1
ATOM 665 N N . ALA A 1 87 ? 9.184 -0.424 2.612 1.00 95.00 87 ALA A N 1
ATOM 666 C CA . ALA A 1 87 ? 9.296 1.026 2.594 1.00 95.00 87 ALA A CA 1
ATOM 667 C C . ALA A 1 87 ? 9.156 1.611 4.012 1.00 95.00 87 ALA A C 1
ATOM 669 O O . ALA A 1 87 ? 8.598 0.975 4.910 1.00 95.00 87 ALA A O 1
ATOM 670 N N . ALA A 1 88 ? 9.686 2.816 4.231 1.00 94.00 88 ALA A N 1
ATOM 671 C CA . ALA A 1 88 ? 9.667 3.431 5.556 1.00 94.00 88 ALA A CA 1
ATOM 672 C C . ALA A 1 88 ? 8.243 3.815 5.985 1.00 94.00 88 ALA A C 1
ATOM 674 O O . ALA A 1 88 ? 7.918 3.689 7.165 1.00 94.00 88 ALA A O 1
ATOM 675 N N . HIS A 1 89 ? 7.410 4.226 5.026 1.00 95.50 89 HIS A N 1
ATOM 676 C CA . HIS A 1 89 ? 6.014 4.595 5.239 1.00 95.50 89 HIS A CA 1
ATOM 677 C C . HIS A 1 89 ? 5.095 3.924 4.210 1.00 95.50 89 HIS A C 1
ATOM 679 O O . HIS A 1 89 ? 5.503 3.598 3.094 1.00 95.50 89 HIS A O 1
ATOM 685 N N . GLN A 1 90 ? 3.813 3.793 4.548 1.00 96.12 90 GLN A N 1
ATOM 686 C CA . GLN A 1 90 ? 2.799 3.206 3.662 1.00 96.12 90 GLN A CA 1
ATOM 687 C C . GLN A 1 90 ? 2.554 4.016 2.380 1.00 96.12 90 GLN A C 1
ATOM 689 O O . GLN A 1 90 ? 2.203 3.455 1.344 1.00 96.12 90 GLN A O 1
ATOM 694 N N . TYR A 1 91 ? 2.760 5.334 2.431 1.00 95.62 91 TYR A N 1
ATOM 695 C CA . TYR A 1 91 ? 2.603 6.232 1.284 1.00 95.62 91 TYR A CA 1
ATOM 696 C C . TYR A 1 91 ? 3.850 6.331 0.394 1.00 95.62 91 TYR A C 1
ATOM 698 O O . TYR A 1 91 ? 3.795 7.004 -0.636 1.00 95.62 91 TYR A O 1
ATOM 706 N N . ASP A 1 92 ? 4.960 5.688 0.766 1.00 95.12 92 ASP A N 1
ATOM 707 C CA . ASP A 1 92 ? 6.184 5.698 -0.032 1.00 95.12 92 ASP A CA 1
ATOM 708 C C . ASP A 1 92 ? 5.986 4.808 -1.270 1.00 95.12 92 ASP A C 1
ATOM 710 O O . ASP A 1 92 ? 6.064 3.576 -1.203 1.00 95.12 92 ASP A O 1
ATOM 714 N N . ILE A 1 93 ? 5.721 5.449 -2.409 1.00 92.31 93 ILE A N 1
ATOM 715 C CA . ILE A 1 93 ? 5.641 4.811 -3.726 1.00 92.31 93 ILE A CA 1
ATOM 716 C C . ILE A 1 93 ? 6.865 5.161 -4.565 1.00 92.31 93 ILE A C 1
ATOM 718 O O . ILE A 1 93 ? 7.303 6.310 -4.582 1.00 92.31 93 ILE A O 1
ATOM 722 N N . ILE A 1 94 ? 7.387 4.186 -5.304 1.00 93.50 94 ILE A N 1
ATOM 723 C CA . ILE A 1 94 ? 8.378 4.428 -6.361 1.00 93.50 94 ILE A CA 1
ATOM 724 C C . ILE A 1 94 ? 7.653 4.849 -7.647 1.00 93.50 94 ILE A C 1
ATOM 726 O O . ILE A 1 94 ? 8.096 5.751 -8.352 1.00 93.50 94 ILE A O 1
ATOM 730 N N . GLY A 1 95 ? 6.501 4.238 -7.945 1.00 91.00 95 GLY A N 1
ATOM 731 C CA . GLY A 1 95 ? 5.630 4.669 -9.041 1.00 91.00 95 GLY A CA 1
ATOM 732 C C . GLY A 1 95 ? 6.330 4.628 -10.403 1.00 91.00 95 GLY A C 1
ATOM 733 O O . GLY A 1 95 ? 6.883 3.599 -10.797 1.00 91.00 95 GLY A O 1
ATOM 734 N N . THR A 1 96 ? 6.304 5.741 -11.137 1.00 91.31 96 THR A N 1
ATOM 735 C CA . THR A 1 96 ? 6.927 5.883 -12.465 1.00 91.31 96 THR A CA 1
ATOM 736 C C . THR A 1 96 ? 8.426 5.595 -12.446 1.00 91.31 96 THR A C 1
ATOM 738 O O . THR A 1 96 ? 8.955 5.084 -13.434 1.00 91.31 96 THR A O 1
ATOM 741 N N . ASP A 1 97 ? 9.101 5.808 -11.317 1.00 92.69 97 ASP A N 1
ATOM 742 C CA . ASP A 1 97 ? 10.535 5.567 -11.174 1.00 92.69 97 ASP A CA 1
ATOM 743 C C . ASP A 1 97 ? 10.924 4.097 -11.029 1.00 92.69 97 ASP A C 1
ATOM 745 O O . ASP A 1 97 ? 12.111 3.796 -10.970 1.00 92.69 97 ASP A O 1
ATOM 749 N N . ASN A 1 98 ? 9.976 3.156 -11.096 1.00 91.44 98 ASN A N 1
ATOM 750 C CA . ASN A 1 98 ? 10.309 1.744 -11.325 1.00 91.44 98 ASN A CA 1
ATOM 751 C C . ASN A 1 98 ? 11.021 1.537 -12.672 1.00 91.44 98 ASN A C 1
ATOM 753 O O . ASN A 1 98 ? 11.694 0.525 -12.865 1.00 91.44 98 ASN A O 1
ATOM 757 N N . ILE A 1 99 ? 10.847 2.471 -13.610 1.00 89.75 99 ILE A N 1
ATOM 758 C CA . ILE A 1 99 ? 11.444 2.435 -14.940 1.00 89.75 99 ILE A CA 1
ATOM 759 C C . ILE A 1 99 ? 12.633 3.393 -15.005 1.00 89.75 99 ILE A C 1
ATOM 761 O O . ILE A 1 99 ? 12.511 4.593 -14.721 1.00 89.75 99 ILE A O 1
ATOM 765 N N . GLU A 1 100 ? 13.774 2.852 -15.427 1.00 88.81 100 GLU A N 1
ATOM 766 C CA . GLU A 1 100 ? 14.976 3.624 -15.710 1.00 88.81 100 GLU A CA 1
ATOM 767 C C . GLU A 1 100 ? 14.909 4.189 -17.132 1.00 88.81 100 GLU A C 1
ATOM 769 O O . GLU A 1 100 ? 14.546 3.507 -18.098 1.00 88.81 100 GLU A O 1
ATOM 774 N N . GLY A 1 101 ? 15.310 5.452 -17.261 1.00 79.19 101 GLY A N 1
ATOM 775 C CA . GLY A 1 101 ? 15.228 6.172 -18.522 1.00 79.19 101 GLY A CA 1
ATOM 776 C C . GLY A 1 101 ? 13.788 6.527 -18.902 1.00 79.19 101 GLY A C 1
ATOM 777 O O . GLY A 1 101 ? 12.824 6.146 -18.242 1.00 79.19 101 GLY A O 1
ATOM 778 N N . GLY A 1 102 ? 13.652 7.325 -19.958 1.00 78.81 102 GLY A N 1
ATOM 779 C CA . GLY A 1 102 ? 12.372 7.904 -20.360 1.00 78.81 102 GLY A CA 1
ATOM 780 C C . GLY A 1 102 ? 12.003 9.177 -19.599 1.00 78.81 102 GLY A C 1
ATOM 781 O O . GLY A 1 102 ? 12.646 9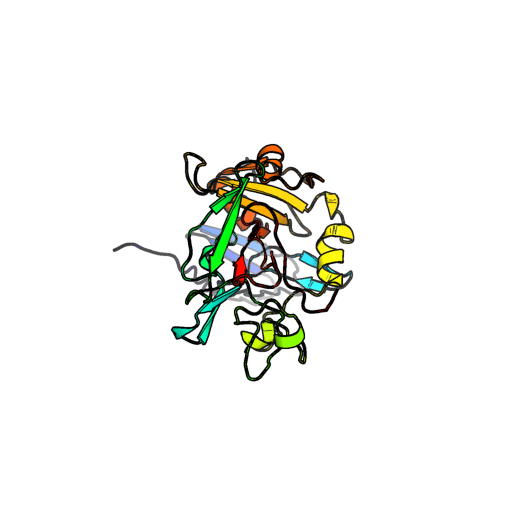.572 -18.627 1.00 78.81 102 GLY A O 1
ATOM 782 N N . THR A 1 103 ? 10.961 9.846 -20.084 1.00 86.12 103 THR A N 1
ATOM 783 C CA . THR A 1 103 ? 10.442 11.089 -19.506 1.00 86.12 103 THR A CA 1
ATOM 784 C C . THR A 1 103 ? 9.114 10.788 -18.835 1.00 86.12 103 THR A C 1
ATOM 786 O O . THR A 1 103 ? 8.239 10.194 -19.462 1.00 86.12 103 THR A O 1
ATOM 789 N N . GLU A 1 104 ? 8.967 11.183 -17.570 1.00 89.88 104 GLU A N 1
ATOM 790 C CA . GLU A 1 104 ? 7.669 11.137 -16.906 1.00 89.88 104 GLU A CA 1
ATOM 791 C C . GLU A 1 104 ? 6.689 12.062 -17.627 1.00 89.88 104 GLU A C 1
ATOM 793 O O . GLU A 1 104 ? 7.001 13.206 -17.963 1.00 89.88 104 GLU A O 1
ATOM 798 N N . GLN A 1 105 ? 5.490 11.551 -17.857 1.00 88.88 105 GLN A N 1
ATOM 799 C CA . GLN A 1 105 ? 4.409 12.275 -18.493 1.00 88.88 105 GLN A CA 1
ATOM 800 C C . GLN A 1 105 ? 3.205 12.298 -17.563 1.00 88.88 105 GLN A C 1
ATOM 802 O O . GLN A 1 105 ? 2.906 11.330 -16.862 1.00 88.88 105 GLN A O 1
ATOM 807 N N . LYS A 1 106 ? 2.499 13.425 -17.582 1.00 87.12 106 LYS A N 1
ATOM 808 C CA . LYS A 1 106 ? 1.248 13.614 -16.862 1.00 87.12 106 LYS A CA 1
ATOM 809 C C . LYS A 1 106 ? 0.115 13.697 -17.865 1.00 87.12 106 LYS A C 1
ATOM 811 O O . LYS A 1 106 ? 0.126 14.566 -18.736 1.00 87.12 106 LYS A O 1
ATOM 816 N N . ASP A 1 107 ? -0.878 12.833 -17.715 1.00 79.62 107 ASP A N 1
ATOM 817 C CA . ASP A 1 107 ? -2.132 13.007 -18.432 1.00 79.62 107 ASP A CA 1
ATOM 818 C C . ASP A 1 107 ? -2.922 14.130 -17.749 1.00 79.62 107 ASP A C 1
ATOM 820 O O . ASP A 1 107 ? -3.336 14.023 -16.593 1.00 79.62 107 ASP A O 1
ATOM 824 N N . THR A 1 108 ? -3.083 15.251 -18.445 1.00 74.69 108 THR A N 1
ATOM 825 C CA . THR A 1 108 ? -3.716 16.456 -17.899 1.00 74.69 108 THR A CA 1
ATOM 826 C C . THR A 1 108 ? -5.235 16.348 -17.801 1.00 74.69 108 THR A C 1
ATOM 828 O O . THR A 1 108 ? -5.833 17.129 -17.062 1.00 74.69 108 THR A O 1
ATOM 831 N N . VAL A 1 109 ? -5.863 15.388 -18.488 1.00 68.25 109 VAL A N 1
ATOM 832 C CA . VAL A 1 109 ? -7.320 15.176 -18.460 1.00 68.25 109 VAL A CA 1
ATOM 833 C C . VAL A 1 109 ? -7.727 14.409 -17.203 1.00 68.25 109 VAL A C 1
ATOM 835 O O . VAL A 1 109 ? -8.723 14.734 -16.562 1.00 68.25 109 VAL A O 1
ATOM 838 N N . VAL A 1 110 ? -6.939 13.402 -16.835 1.00 65.88 110 VAL A N 1
ATOM 839 C CA . VAL A 1 110 ? -7.259 12.434 -15.766 1.00 65.88 110 VAL A CA 1
ATOM 840 C C . VAL A 1 110 ? -6.329 12.544 -14.553 1.00 65.88 110 VAL A C 1
ATOM 842 O O . VAL A 1 110 ? -6.643 12.025 -13.479 1.00 65.88 110 VAL A O 1
ATOM 845 N N . GLY A 1 111 ? -5.234 13.298 -14.681 1.00 70.38 111 GLY A N 1
ATOM 846 C CA . GLY A 1 111 ? -4.365 13.717 -13.583 1.00 70.38 111 GLY A CA 1
ATOM 847 C C . GLY A 1 111 ? -3.371 12.664 -13.096 1.00 70.38 111 GLY A C 1
ATOM 848 O O . GLY A 1 111 ? -2.790 12.868 -12.032 1.00 70.38 111 GLY A O 1
ATOM 849 N N . PHE A 1 112 ? -3.172 11.567 -13.833 1.00 81.88 112 PHE A N 1
ATOM 850 C CA . PHE A 1 112 ? -2.219 10.513 -13.474 1.00 81.88 112 PHE A CA 1
ATOM 851 C C . PHE A 1 112 ? -0.873 10.657 -14.179 1.00 81.88 112 PHE A C 1
ATOM 853 O O . PHE A 1 112 ? -0.750 11.345 -15.196 1.00 81.88 112 PHE A O 1
ATOM 860 N N . TYR A 1 113 ? 0.117 9.944 -13.649 1.00 87.44 113 TYR A N 1
ATOM 861 C CA . TYR A 1 113 ? 1.479 9.910 -14.171 1.00 87.44 113 TYR A CA 1
ATOM 862 C C . TYR A 1 113 ? 1.781 8.570 -14.846 1.00 87.44 113 TYR A C 1
ATOM 864 O O . TYR A 1 113 ? 1.245 7.519 -14.465 1.00 87.44 113 TYR A O 1
ATOM 872 N N . TYR A 1 114 ? 2.633 8.613 -15.866 1.00 89.06 114 TYR A N 1
ATOM 873 C CA . TYR A 1 114 ? 3.172 7.434 -16.531 1.00 89.06 114 TYR A CA 1
ATOM 874 C C . TYR A 1 114 ? 4.591 7.675 -17.047 1.00 89.06 114 TYR A C 1
ATOM 876 O O . TYR A 1 114 ? 5.015 8.813 -17.247 1.00 89.06 114 TYR A O 1
ATOM 884 N N . LYS A 1 115 ? 5.331 6.587 -17.261 1.00 89.06 115 LYS A N 1
ATOM 885 C CA . LYS A 1 115 ? 6.700 6.608 -17.790 1.00 89.06 115 LYS A CA 1
ATOM 886 C C . LYS A 1 115 ? 6.950 5.352 -18.613 1.00 89.06 115 LYS A C 1
ATOM 888 O O . LYS A 1 115 ? 6.482 4.273 -18.242 1.00 89.06 115 LYS A O 1
ATOM 893 N N . GLU A 1 116 ? 7.675 5.504 -19.715 1.00 86.12 116 GLU A N 1
ATOM 894 C CA . GLU A 1 116 ? 8.082 4.417 -20.609 1.00 86.12 116 GLU A CA 1
ATOM 895 C C . GLU A 1 116 ? 9.601 4.266 -20.618 1.00 86.12 116 GLU A C 1
ATOM 897 O O . GLU A 1 116 ? 10.318 5.264 -20.656 1.00 86.12 116 GLU A O 1
ATOM 902 N N . GLY A 1 117 ? 10.098 3.032 -20.646 1.00 83.81 117 GLY A N 1
ATOM 903 C CA . GLY A 1 117 ? 11.531 2.757 -20.670 1.00 83.81 117 GLY A CA 1
ATOM 904 C C . GLY A 1 117 ? 11.848 1.274 -20.833 1.00 83.81 117 GLY A C 1
ATOM 905 O O . GLY A 1 117 ? 10.984 0.404 -20.709 1.00 83.81 117 GLY A O 1
ATOM 906 N N . ALA A 1 118 ? 13.096 0.986 -21.196 1.00 82.94 118 ALA A N 1
ATOM 907 C CA . ALA A 1 118 ? 13.541 -0.369 -21.528 1.00 82.94 118 ALA A CA 1
ATOM 908 C C . ALA A 1 118 ? 14.008 -1.175 -20.306 1.00 82.94 118 ALA A C 1
ATOM 910 O O . ALA A 1 118 ? 14.014 -2.404 -20.361 1.00 82.94 118 ALA A O 1
ATOM 911 N N . ASN A 1 119 ? 14.380 -0.489 -19.222 1.00 86.88 119 ASN A N 1
ATOM 912 C CA . ASN A 1 119 ? 15.060 -1.065 -18.067 1.00 86.88 119 ASN A CA 1
ATOM 913 C C . ASN A 1 119 ? 14.290 -0.778 -16.773 1.00 86.88 119 ASN A C 1
ATOM 915 O O . ASN A 1 119 ? 13.570 0.217 -16.669 1.00 86.88 119 ASN A O 1
ATOM 919 N N . LEU A 1 120 ? 14.464 -1.649 -15.777 1.00 89.31 120 LEU A N 1
ATOM 920 C CA . LEU A 1 120 ? 14.035 -1.377 -14.406 1.00 89.31 120 LEU A CA 1
ATOM 921 C C . LEU A 1 120 ? 15.091 -0.541 -13.686 1.00 89.31 120 LEU A C 1
ATOM 923 O O . LEU A 1 120 ? 16.284 -0.800 -13.838 1.00 89.31 120 LEU A O 1
ATOM 927 N N . SER A 1 121 ? 14.644 0.388 -12.848 1.00 92.50 121 SER A N 1
ATOM 928 C CA . SER A 1 121 ? 15.508 1.086 -11.892 1.00 92.50 121 SER A CA 1
ATOM 929 C C . SER A 1 121 ? 16.059 0.135 -10.833 1.00 92.50 121 SER A C 1
ATOM 931 O O . SER A 1 121 ? 15.486 -0.921 -10.578 1.00 92.50 121 SER A O 1
ATOM 933 N N . ASP A 1 122 ? 17.149 0.514 -10.162 1.00 93.50 122 ASP A N 1
ATOM 934 C CA . ASP A 1 122 ? 17.769 -0.337 -9.133 1.00 93.50 122 ASP A CA 1
ATOM 935 C C . ASP A 1 122 ? 16.801 -0.701 -7.997 1.00 93.50 122 ASP A C 1
ATOM 937 O O . ASP A 1 122 ? 16.809 -1.829 -7.513 1.00 93.50 122 ASP A O 1
ATOM 941 N N . LYS A 1 123 ? 15.930 0.235 -7.609 1.00 94.00 123 LYS A N 1
ATOM 942 C CA . LYS A 1 123 ? 14.903 0.024 -6.592 1.00 94.00 123 LYS A CA 1
ATOM 943 C C . LYS A 1 123 ? 13.523 -0.039 -7.241 1.00 94.00 123 LYS A C 1
ATOM 945 O O . LYS A 1 123 ? 13.163 0.871 -7.985 1.00 94.00 123 LYS A O 1
ATOM 950 N N . ILE A 1 124 ? 12.758 -1.084 -6.936 1.00 92.12 124 ILE A N 1
ATOM 951 C CA . ILE A 1 124 ? 11.429 -1.329 -7.516 1.00 92.12 124 ILE A CA 1
ATOM 952 C C . ILE A 1 124 ? 10.410 -1.769 -6.460 1.00 92.12 124 ILE A C 1
ATOM 954 O O . ILE A 1 124 ? 10.766 -2.411 -5.472 1.00 92.12 124 ILE A O 1
ATOM 958 N N . ASP A 1 125 ? 9.144 -1.429 -6.688 1.00 90.88 125 ASP A N 1
ATOM 959 C CA . ASP A 1 125 ? 7.973 -1.821 -5.886 1.00 90.88 125 ASP A CA 1
ATOM 960 C C . ASP A 1 125 ? 6.788 -2.301 -6.752 1.00 90.88 125 ASP A C 1
ATOM 962 O O . ASP A 1 125 ? 5.771 -2.765 -6.233 1.00 90.88 125 ASP A O 1
ATOM 966 N N . LEU A 1 126 ? 6.933 -2.249 -8.083 1.00 87.31 126 LEU A N 1
ATOM 967 C CA . LEU A 1 126 ? 5.996 -2.801 -9.056 1.00 87.31 126 LEU A CA 1
ATOM 968 C C . LEU A 1 126 ? 6.623 -3.991 -9.781 1.00 87.31 126 LEU A C 1
ATOM 970 O O . LEU A 1 126 ? 7.363 -3.856 -10.759 1.00 87.31 126 LEU A O 1
ATOM 974 N N . PHE A 1 127 ? 6.282 -5.178 -9.297 1.00 84.62 127 PHE A N 1
ATOM 975 C CA . PHE A 1 127 ? 6.803 -6.444 -9.794 1.00 84.62 127 PHE A CA 1
ATOM 976 C C . PHE A 1 127 ? 5.998 -6.997 -10.980 1.00 84.62 127 PHE A C 1
ATOM 978 O O . PHE A 1 127 ? 5.039 -6.400 -11.474 1.00 84.62 127 PHE A O 1
ATOM 985 N N . GLY A 1 128 ? 6.447 -8.116 -11.536 1.00 80.31 128 GLY A N 1
ATOM 986 C CA . GLY A 1 128 ? 5.654 -8.959 -12.435 1.00 80.31 128 GLY A CA 1
ATOM 987 C C . GLY A 1 128 ? 4.917 -10.022 -11.654 1.00 80.31 128 GLY A C 1
ATOM 988 O O . GLY A 1 128 ? 4.894 -9.992 -10.426 1.00 80.31 128 GLY A O 1
ATOM 989 N N . TRP A 1 129 ? 4.364 -11.000 -12.364 1.00 78.31 129 TRP A N 1
ATOM 990 C CA . TRP A 1 129 ? 3.889 -12.204 -11.697 1.00 78.31 129 TRP A CA 1
ATOM 991 C C . TRP A 1 129 ? 5.058 -12.867 -10.969 1.00 78.31 129 TRP A C 1
ATOM 993 O O . TRP A 1 129 ? 6.182 -12.910 -11.474 1.00 78.31 129 TRP A O 1
ATOM 1003 N N . SER A 1 130 ? 4.793 -13.374 -9.769 1.00 72.69 130 SER A N 1
ATOM 1004 C CA . SER A 1 130 ? 5.818 -13.890 -8.859 1.00 72.69 130 SER A CA 1
ATOM 1005 C C . SER A 1 130 ? 6.389 -15.255 -9.263 1.00 72.69 130 SER A C 1
ATOM 1007 O O . SER A 1 130 ? 7.089 -15.895 -8.476 1.00 72.69 130 SER A O 1
ATOM 1009 N N . GLY A 1 131 ? 6.113 -15.706 -10.490 1.00 69.44 131 GLY A N 1
ATOM 1010 C CA . GLY A 1 131 ? 6.755 -16.878 -11.057 1.00 69.44 131 GLY A CA 1
ATOM 1011 C C . GLY A 1 131 ? 8.268 -16.682 -11.128 1.00 69.44 131 GLY A C 1
ATOM 1012 O O . GLY A 1 131 ? 8.776 -15.584 -11.375 1.00 69.44 131 GLY A O 1
ATOM 1013 N N . SER A 1 132 ? 9.000 -17.761 -10.866 1.00 64.38 132 SER A N 1
ATOM 1014 C CA . SER A 1 132 ? 10.457 -17.772 -10.947 1.00 64.38 132 SER A CA 1
ATOM 1015 C C . SER A 1 132 ? 10.885 -18.586 -12.159 1.00 64.38 132 SER A C 1
ATOM 1017 O O . SER A 1 132 ? 11.019 -19.805 -12.081 1.00 64.38 132 SER A O 1
ATOM 1019 N N . THR A 1 133 ? 11.131 -17.906 -13.275 1.00 68.62 133 THR A N 1
ATOM 1020 C CA . THR A 1 133 ? 11.811 -18.503 -14.432 1.00 68.62 133 THR A CA 1
ATOM 1021 C C . THR A 1 133 ? 13.318 -18.258 -14.330 1.00 68.62 133 THR A C 1
ATOM 1023 O O . THR A 1 133 ? 13.781 -17.460 -13.511 1.00 68.62 133 THR A O 1
ATOM 1026 N N . SER A 1 134 ? 14.119 -18.930 -15.162 1.00 65.38 134 SER A N 1
ATOM 1027 C CA . SER A 1 134 ? 15.566 -18.673 -15.229 1.00 65.38 134 SER A CA 1
ATOM 1028 C C . SER A 1 134 ? 15.908 -17.254 -15.707 1.00 65.38 134 SER A C 1
ATOM 1030 O O . SER A 1 134 ? 17.021 -16.796 -15.468 1.00 65.38 134 SER A O 1
ATOM 1032 N N . SER A 1 135 ? 14.981 -16.572 -16.390 1.00 65.56 135 SER A N 1
ATOM 1033 C CA . SER A 1 135 ? 15.176 -15.247 -16.996 1.00 65.56 135 SER A CA 1
ATOM 1034 C C . SER A 1 135 ? 14.528 -14.096 -16.225 1.00 65.56 135 SER A C 1
ATOM 1036 O O . SER A 1 135 ? 14.990 -12.965 -16.346 1.00 65.56 135 SER A O 1
ATOM 1038 N N . THR A 1 136 ? 13.489 -14.350 -15.426 1.00 71.94 136 THR A N 1
ATOM 1039 C CA . THR A 1 136 ? 12.829 -13.331 -14.594 1.00 71.94 136 THR A CA 1
ATOM 1040 C C . THR A 1 136 ? 12.590 -13.895 -13.202 1.00 71.94 136 THR A C 1
ATOM 1042 O O . THR A 1 136 ? 11.554 -14.496 -12.909 1.00 71.94 136 THR A O 1
ATOM 1045 N N . LYS A 1 137 ? 13.586 -13.726 -12.333 1.00 75.75 137 LYS A N 1
ATOM 1046 C CA . LYS A 1 137 ? 13.508 -14.179 -10.946 1.00 75.75 137 LYS A CA 1
ATOM 1047 C C . LYS A 1 137 ? 12.553 -13.272 -10.17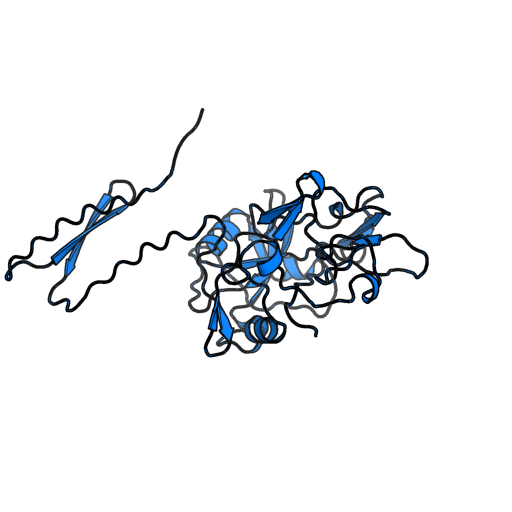3 1.00 75.75 137 LYS A C 1
ATOM 1049 O O . LYS A 1 137 ? 12.694 -12.054 -10.232 1.00 75.75 137 LYS A O 1
ATOM 1054 N N . TRP A 1 138 ? 11.613 -13.862 -9.434 1.00 76.88 138 TRP A N 1
ATOM 1055 C CA . TRP A 1 138 ? 10.718 -13.135 -8.526 1.00 76.88 138 TRP A CA 1
ATOM 1056 C C . TRP A 1 138 ? 9.973 -11.977 -9.199 1.00 76.88 138 TRP A C 1
ATOM 1058 O O . TRP A 1 138 ? 9.940 -10.880 -8.657 1.00 76.88 138 TRP A O 1
ATOM 1068 N N . GLY A 1 139 ? 9.483 -12.144 -10.428 1.00 81.19 139 GLY A N 1
ATOM 1069 C CA . GLY A 1 139 ? 8.810 -11.051 -11.141 1.00 81.19 139 GLY A CA 1
ATOM 1070 C C . GLY A 1 139 ? 9.678 -9.811 -11.435 1.00 81.19 139 GLY A C 1
ATOM 1071 O O . GLY A 1 139 ? 9.161 -8.831 -11.976 1.00 81.19 139 GLY A O 1
ATOM 1072 N N . VAL A 1 140 ? 10.981 -9.829 -11.122 1.00 84.81 140 VAL A N 1
ATOM 1073 C CA . VAL A 1 140 ? 11.929 -8.737 -11.379 1.00 84.81 140 VAL A CA 1
ATOM 1074 C C . VAL A 1 140 ? 12.352 -8.802 -12.840 1.00 84.81 140 VAL A C 1
ATOM 1076 O O . VAL A 1 140 ? 13.342 -9.420 -13.217 1.00 84.81 140 VAL A O 1
ATOM 1079 N N . GLY A 1 141 ? 11.542 -8.199 -13.694 1.00 81.25 141 GLY A N 1
ATOM 1080 C CA . GLY A 1 141 ? 11.829 -8.080 -15.116 1.00 81.25 141 GLY A CA 1
ATOM 1081 C C . GLY A 1 141 ? 10.916 -7.053 -15.749 1.00 81.25 141 GLY A C 1
ATOM 1082 O O . GLY A 1 141 ? 9.882 -6.719 -15.177 1.00 81.25 141 GLY A O 1
ATOM 1083 N N . THR A 1 142 ? 11.272 -6.555 -16.924 1.00 80.56 142 THR A N 1
ATOM 1084 C CA . THR A 1 142 ? 10.472 -5.566 -17.657 1.00 80.56 142 THR A CA 1
ATOM 1085 C C . THR A 1 142 ? 9.369 -6.190 -18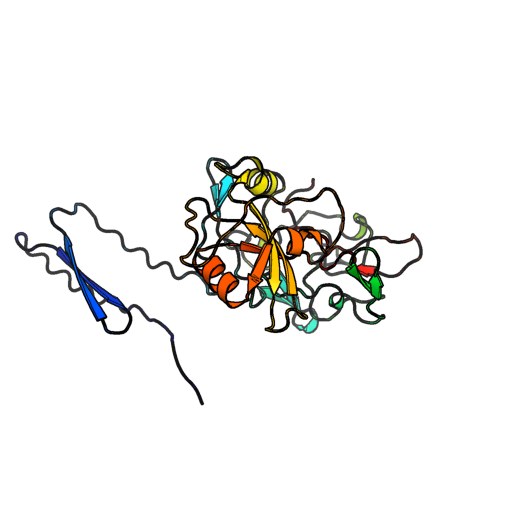.509 1.00 80.56 142 THR A C 1
ATOM 1087 O O . THR A 1 142 ? 8.583 -5.445 -19.093 1.00 80.56 142 THR A O 1
ATOM 1090 N N . SER A 1 143 ? 9.282 -7.522 -18.598 1.00 77.94 143 SER A N 1
ATOM 1091 C CA . SER A 1 143 ? 8.302 -8.164 -19.471 1.00 77.94 143 SER A CA 1
ATOM 1092 C C . SER A 1 143 ? 6.859 -7.768 -19.140 1.00 77.94 143 SER A C 1
ATOM 1094 O O . SER A 1 143 ? 6.480 -7.497 -18.001 1.00 77.94 143 SER A O 1
ATOM 1096 N N . LYS A 1 144 ? 6.051 -7.724 -20.195 1.00 73.25 144 LYS A N 1
ATOM 1097 C CA . LYS A 1 144 ? 4.605 -7.501 -20.148 1.00 73.25 144 LYS A CA 1
ATOM 1098 C C . LYS A 1 144 ? 3.823 -8.764 -20.484 1.00 73.25 144 LYS A C 1
ATOM 1100 O O . LYS A 1 144 ? 2.595 -8.720 -20.476 1.00 73.25 144 LYS A O 1
ATOM 1105 N N . ASP A 1 145 ? 4.517 -9.826 -20.882 1.00 75.12 145 ASP A N 1
ATOM 1106 C CA . ASP A 1 145 ? 3.893 -11.094 -21.206 1.00 75.12 145 ASP A CA 1
ATOM 1107 C C . ASP A 1 145 ? 3.830 -11.936 -19.940 1.00 75.12 145 ASP A C 1
ATOM 1109 O O . ASP A 1 145 ? 4.848 -12.159 -19.282 1.00 75.12 145 ASP A O 1
ATOM 1113 N N . ASN A 1 146 ? 2.632 -12.389 -19.574 1.00 74.44 146 ASN A N 1
ATOM 1114 C CA . ASN A 1 146 ? 2.485 -13.241 -18.401 1.00 74.44 146 ASN A CA 1
ATOM 1115 C C . ASN A 1 146 ? 3.222 -14.575 -18.599 1.00 74.44 146 ASN A C 1
ATOM 1117 O O . ASN A 1 146 ? 3.656 -15.167 -17.613 1.00 74.44 146 ASN A O 1
ATOM 1121 N N . THR A 1 147 ? 3.434 -15.006 -19.850 1.00 77.88 147 THR A N 1
ATOM 1122 C CA . THR A 1 147 ? 4.180 -16.226 -20.170 1.00 77.88 147 THR A CA 1
ATOM 1123 C C . THR A 1 147 ? 5.642 -16.144 -19.766 1.00 77.88 147 THR A C 1
ATOM 1125 O O . THR A 1 147 ? 6.230 -17.162 -19.416 1.00 77.88 147 THR A O 1
ATOM 1128 N N . ASP A 1 148 ? 6.232 -14.949 -19.762 1.00 78.06 148 ASP A N 1
ATOM 1129 C CA . ASP A 1 148 ? 7.636 -14.772 -19.371 1.00 78.06 148 ASP A CA 1
ATOM 1130 C C . ASP A 1 148 ? 7.832 -14.977 -17.864 1.00 78.06 148 ASP A C 1
ATOM 1132 O O . ASP A 1 148 ? 8.923 -15.317 -17.405 1.00 78.06 148 ASP A O 1
ATOM 1136 N N . TYR A 1 149 ? 6.739 -14.844 -17.115 1.00 75.31 149 TYR A N 1
ATOM 1137 C CA . TYR A 1 149 ? 6.636 -15.146 -15.696 1.00 75.31 149 TYR A CA 1
ATOM 1138 C C . TYR A 1 149 ? 5.905 -16.470 -15.431 1.00 75.31 149 TYR A C 1
ATOM 1140 O O . TYR A 1 149 ? 5.589 -16.766 -14.278 1.00 75.31 149 TYR A O 1
ATOM 1148 N N . ALA A 1 150 ? 5.605 -17.263 -16.467 1.00 66.25 150 ALA A N 1
ATOM 1149 C CA . ALA A 1 150 ? 4.913 -18.533 -16.298 1.00 66.25 150 ALA A CA 1
ATOM 1150 C C . ALA A 1 150 ? 5.822 -19.536 -15.580 1.00 66.25 150 ALA A C 1
ATOM 1152 O O . ALA A 1 150 ? 6.932 -19.844 -16.011 1.00 66.25 150 ALA A O 1
ATOM 1153 N N . GLY A 1 151 ? 5.321 -20.046 -14.465 1.00 69.31 151 GLY A N 1
ATOM 1154 C CA . GLY A 1 151 ? 5.982 -20.981 -13.570 1.00 69.31 151 GLY A CA 1
ATOM 1155 C C . GLY A 1 151 ? 5.115 -21.172 -12.330 1.00 69.31 151 GLY A C 1
ATOM 1156 O O . GLY A 1 151 ? 3.998 -20.653 -12.268 1.00 69.31 151 GLY A O 1
ATOM 1157 N N . ASP A 1 152 ? 5.628 -21.891 -11.335 1.00 70.25 152 ASP A N 1
ATOM 1158 C CA . ASP A 1 152 ? 4.932 -22.006 -10.057 1.00 70.25 152 ASP A CA 1
ATOM 1159 C C . ASP A 1 152 ? 4.845 -20.620 -9.413 1.00 70.25 152 ASP A C 1
ATOM 1161 O O . ASP A 1 152 ? 5.866 -19.965 -9.184 1.00 70.25 152 ASP A O 1
ATOM 1165 N N . LEU A 1 153 ? 3.623 -20.160 -9.141 1.00 74.44 153 LEU A N 1
ATOM 1166 C CA . LEU A 1 153 ? 3.403 -18.917 -8.416 1.00 74.44 153 LEU A CA 1
ATOM 1167 C C . LEU A 1 153 ? 4.043 -19.044 -7.029 1.00 74.44 153 LEU A C 1
ATOM 1169 O O . LEU A 1 153 ? 3.698 -19.929 -6.241 1.00 74.44 153 LEU A O 1
ATOM 1173 N N . VAL A 1 154 ? 4.994 -18.158 -6.733 1.00 77.75 154 VAL A N 1
ATOM 1174 C CA . VAL A 1 154 ? 5.669 -18.118 -5.435 1.00 77.75 154 VAL A CA 1
ATOM 1175 C C . VAL A 1 154 ? 5.120 -16.943 -4.646 1.00 77.75 154 VAL A C 1
ATOM 1177 O O . VAL A 1 154 ? 5.232 -15.797 -5.067 1.00 77.75 154 VAL A O 1
ATOM 1180 N N . ASP A 1 155 ? 4.523 -17.212 -3.491 1.00 85.25 155 ASP A N 1
ATOM 1181 C CA . ASP A 1 155 ? 4.136 -16.152 -2.563 1.00 85.25 155 ASP A CA 1
ATOM 1182 C C . ASP A 1 155 ? 5.353 -15.278 -2.193 1.00 85.25 155 ASP A C 1
ATOM 1184 O O . ASP A 1 155 ? 6.423 -15.803 -1.869 1.00 85.25 155 ASP A O 1
ATOM 1188 N N . TRP A 1 156 ? 5.201 -13.949 -2.216 1.00 84.25 156 TRP A N 1
ATOM 1189 C CA . TRP A 1 156 ? 6.305 -13.022 -1.933 1.00 84.25 156 TRP A CA 1
ATOM 1190 C C . TRP A 1 156 ? 6.910 -13.213 -0.539 1.00 84.25 156 TRP A C 1
ATOM 1192 O O . TRP A 1 156 ? 8.106 -13.001 -0.351 1.00 84.25 156 TRP A O 1
ATOM 1202 N N . GLY A 1 157 ? 6.131 -13.704 0.420 1.00 86.88 157 GLY A N 1
ATOM 1203 C CA . GLY A 1 157 ? 6.589 -14.107 1.741 1.00 86.88 157 GLY A CA 1
ATOM 1204 C C . GLY A 1 157 ? 7.681 -15.174 1.733 1.00 86.88 157 GLY A C 1
ATOM 1205 O O . GLY A 1 157 ? 8.560 -15.161 2.596 1.00 86.88 157 GLY A O 1
ATOM 1206 N N . LYS A 1 158 ? 7.683 -16.070 0.736 1.00 85.31 158 LYS A N 1
ATOM 1207 C CA . LYS A 1 158 ? 8.775 -17.037 0.518 1.00 85.31 158 LYS A CA 1
ATOM 1208 C C . LYS A 1 158 ? 10.021 -16.392 -0.088 1.00 85.31 158 LYS A C 1
ATOM 1210 O O . LYS A 1 158 ? 11.118 -16.902 0.108 1.00 85.31 158 LYS A O 1
ATOM 1215 N N . ASN A 1 159 ? 9.871 -15.287 -0.820 1.00 78.81 159 ASN A N 1
ATOM 1216 C CA . ASN A 1 159 ? 11.008 -14.563 -1.399 1.00 78.81 159 ASN A CA 1
ATOM 1217 C C . ASN A 1 159 ? 11.758 -13.741 -0.342 1.00 78.81 159 ASN A C 1
ATOM 1219 O O . ASN A 1 159 ? 12.956 -13.510 -0.493 1.00 78.81 159 ASN A O 1
ATOM 1223 N N . ILE A 1 160 ? 11.068 -13.326 0.725 1.00 86.00 160 ILE A N 1
ATOM 1224 C CA . ILE A 1 160 ? 11.616 -12.433 1.759 1.00 86.00 160 ILE A CA 1
ATOM 1225 C C . ILE A 1 160 ? 11.825 -13.113 3.117 1.00 86.00 160 ILE A C 1
ATOM 1227 O O . ILE A 1 160 ? 12.244 -12.464 4.073 1.00 86.00 160 ILE A O 1
ATOM 1231 N N . GLY A 1 161 ? 11.532 -14.412 3.224 1.00 84.06 161 GLY A N 1
ATOM 1232 C CA . GLY A 1 161 ? 11.619 -15.145 4.481 1.00 84.0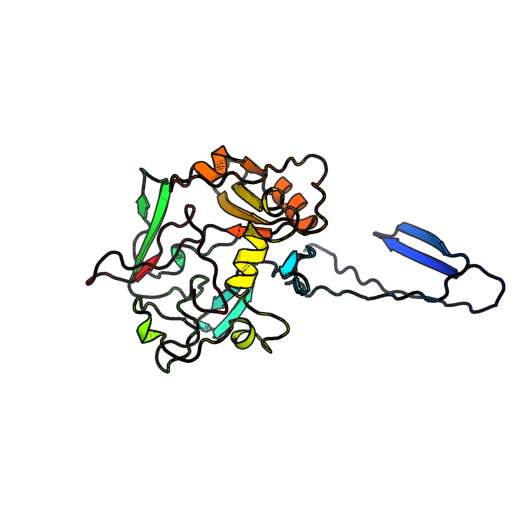6 161 GLY A CA 1
ATOM 1233 C C . GLY A 1 161 ? 11.129 -16.587 4.383 1.00 84.06 161 GLY A C 1
ATOM 1234 O O . GLY A 1 161 ? 11.352 -17.283 3.397 1.00 84.06 161 GLY A O 1
ATOM 1235 N N . A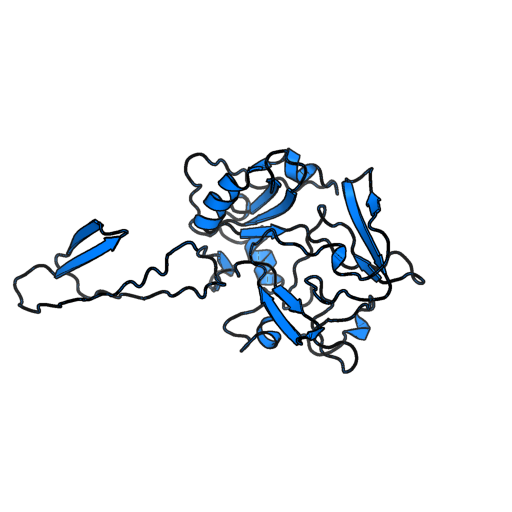SP A 1 162 ? 10.473 -17.053 5.442 1.00 82.25 162 ASP A N 1
ATOM 1236 C CA . ASP A 1 162 ? 10.010 -18.437 5.594 1.00 82.25 162 ASP A CA 1
ATOM 1237 C C . ASP A 1 162 ? 8.626 -18.713 4.972 1.00 82.25 162 ASP A C 1
ATOM 1239 O O . ASP A 1 162 ? 8.121 -19.834 5.074 1.00 82.25 162 ASP A O 1
ATOM 1243 N N . GLY A 1 163 ? 7.994 -17.704 4.359 1.00 82.12 163 GLY A N 1
ATOM 1244 C CA . GLY A 1 163 ? 6.620 -17.778 3.847 1.00 82.12 163 GLY A CA 1
ATOM 1245 C C . GLY A 1 163 ? 5.548 -17.974 4.923 1.00 82.12 163 GLY A C 1
ATOM 1246 O O . GLY A 1 163 ? 4.427 -18.359 4.597 1.00 82.12 163 GLY A O 1
ATOM 1247 N N . LYS A 1 164 ? 5.890 -17.778 6.203 1.00 80.62 164 LYS A N 1
ATOM 1248 C CA . LYS A 1 164 ? 4.967 -17.880 7.347 1.00 80.62 164 LYS A CA 1
ATOM 1249 C C . LYS A 1 164 ? 4.879 -16.571 8.117 1.00 80.62 164 LYS A C 1
ATOM 1251 O O . LYS A 1 164 ? 3.811 -16.225 8.610 1.00 80.62 164 LYS A O 1
ATOM 1256 N N . THR A 1 165 ? 6.002 -15.868 8.232 1.00 87.19 165 THR A N 1
ATOM 1257 C CA . THR A 1 165 ? 6.103 -14.566 8.899 1.00 87.19 165 THR A CA 1
ATOM 1258 C C . THR A 1 165 ? 5.455 -13.479 8.051 1.00 87.19 165 THR A C 1
ATOM 1260 O O . THR A 1 165 ? 4.660 -12.687 8.547 1.00 87.19 165 THR A O 1
ATOM 1263 N N . TRP A 1 166 ? 5.776 -13.486 6.761 1.00 90.88 166 TRP A N 1
ATOM 1264 C CA . TRP A 1 166 ? 5.192 -12.618 5.753 1.00 90.88 166 TRP A CA 1
ATOM 1265 C C . TRP A 1 166 ? 4.528 -13.482 4.706 1.00 90.88 166 TRP A C 1
ATOM 1267 O O . TRP A 1 166 ? 5.044 -14.554 4.389 1.00 90.88 166 TRP A O 1
ATOM 1277 N N . TYR A 1 167 ? 3.407 -13.009 4.180 1.00 92.19 167 TYR A N 1
ATOM 1278 C CA . TYR A 1 167 ? 2.766 -13.596 3.019 1.00 92.19 167 TYR A CA 1
ATOM 1279 C C . TYR A 1 167 ? 1.897 -12.545 2.322 1.00 92.19 167 TYR A C 1
ATOM 1281 O O . TYR A 1 167 ? 1.572 -11.506 2.904 1.00 92.19 167 TYR A O 1
ATOM 1289 N N . THR A 1 168 ? 1.558 -12.795 1.064 1.00 92.06 168 THR A N 1
ATOM 1290 C CA . THR A 1 168 ? 0.665 -11.949 0.266 1.00 92.06 168 THR A CA 1
ATOM 1291 C C . THR A 1 168 ? -0.756 -12.456 0.435 1.00 92.06 168 THR A C 1
ATOM 1293 O O . THR A 1 168 ? -0.985 -13.661 0.378 1.00 92.06 168 THR A O 1
ATOM 1296 N N . LEU A 1 169 ? -1.725 -11.563 0.630 1.00 94.31 169 LEU A N 1
ATOM 1297 C CA . LEU A 1 169 ? -3.119 -11.997 0.725 1.00 94.31 169 LEU A CA 1
ATOM 1298 C C . LEU A 1 169 ? -3.551 -12.730 -0.550 1.00 94.31 169 LEU A C 1
ATOM 1300 O O . LEU A 1 169 ? -3.087 -12.412 -1.646 1.00 94.31 169 LEU A O 1
ATOM 1304 N N . THR A 1 170 ? -4.425 -13.721 -0.412 1.00 93.38 170 THR A N 1
ATOM 1305 C CA . THR A 1 170 ? -5.074 -14.360 -1.567 1.00 93.38 170 THR A CA 1
ATOM 1306 C C . THR A 1 170 ? -6.179 -13.466 -2.139 1.00 93.38 170 THR A C 1
ATOM 1308 O O . THR A 1 170 ? -6.616 -12.511 -1.494 1.00 93.38 170 THR A O 1
ATOM 1311 N N . SER A 1 171 ? -6.676 -13.792 -3.334 1.00 92.25 171 SER A N 1
ATOM 1312 C CA . SER A 1 171 ? -7.788 -13.058 -3.960 1.00 92.25 171 SER A CA 1
ATOM 1313 C C . SER A 1 171 ? -9.063 -13.124 -3.104 1.00 92.25 171 SER A C 1
ATOM 1315 O O . SER A 1 171 ? -9.734 -12.112 -2.882 1.00 92.25 171 SER A O 1
ATOM 1317 N N . ASP A 1 172 ? -9.336 -14.287 -2.501 1.00 95.44 172 ASP A N 1
ATOM 1318 C CA . ASP A 1 172 ? -10.437 -14.469 -1.547 1.00 95.44 172 ASP A CA 1
ATOM 1319 C C . ASP A 1 172 ? -10.250 -13.625 -0.280 1.00 95.44 172 ASP A C 1
ATOM 1321 O O . ASP A 1 172 ? -11.205 -13.038 0.225 1.00 95.44 172 ASP A O 1
ATOM 1325 N N . GLU A 1 173 ? -9.022 -13.535 0.236 1.00 97.06 173 GLU A N 1
ATOM 1326 C CA . GLU A 1 173 ? -8.709 -12.729 1.418 1.00 97.06 173 GLU A CA 1
ATOM 1327 C C . GLU A 1 173 ? -8.858 -11.229 1.140 1.00 97.06 173 GLU A C 1
ATOM 1329 O O . GLU A 1 173 ? -9.410 -10.505 1.973 1.00 97.06 173 GLU A O 1
ATOM 1334 N N . TRP A 1 174 ? -8.440 -10.764 -0.041 1.00 95.75 174 TRP A N 1
ATOM 1335 C CA . TRP A 1 174 ? -8.707 -9.400 -0.498 1.00 95.75 174 TRP A CA 1
ATOM 1336 C C . TRP A 1 174 ? -10.208 -9.138 -0.622 1.00 95.75 174 TRP A C 1
ATOM 1338 O O . TRP A 1 174 ? -10.713 -8.158 -0.070 1.00 95.75 174 TRP A O 1
ATOM 1348 N N . SER A 1 175 ? -10.938 -10.034 -1.285 1.00 95.25 175 SER A N 1
ATOM 1349 C CA . SER A 1 175 ? -12.392 -9.935 -1.454 1.00 95.25 175 SER A CA 1
ATOM 1350 C C . SER A 1 175 ? -13.120 -9.909 -0.108 1.00 95.25 175 SER A C 1
ATOM 1352 O O . SER A 1 175 ? -14.052 -9.123 0.099 1.00 95.25 175 SER A O 1
ATOM 1354 N N . TYR A 1 176 ? -12.663 -10.717 0.849 1.00 97.06 176 TYR A N 1
ATOM 1355 C CA . TYR A 1 176 ? -13.207 -10.723 2.197 1.00 97.06 176 TYR A CA 1
ATOM 1356 C C . TYR A 1 176 ? -12.942 -9.399 2.915 1.00 97.06 176 TYR A C 1
ATOM 1358 O O . TYR A 1 176 ? -13.872 -8.792 3.450 1.00 97.06 176 TYR A O 1
ATOM 1366 N N . LEU A 1 177 ? -11.696 -8.924 2.880 1.00 96.50 177 LEU A N 1
ATOM 1367 C CA . LEU A 1 177 ? -11.266 -7.684 3.521 1.00 96.50 177 LEU A CA 1
ATOM 1368 C C . LEU A 1 177 ? -12.023 -6.454 2.996 1.00 96.50 177 LEU A C 1
ATOM 1370 O O . LEU A 1 177 ? -12.397 -5.582 3.786 1.00 96.50 177 LEU A O 1
ATOM 1374 N N . PHE A 1 178 ? -12.262 -6.390 1.684 1.00 94.00 178 PHE A N 1
ATOM 1375 C CA . PHE A 1 178 ? -12.937 -5.262 1.041 1.00 94.00 178 PHE A CA 1
ATOM 1376 C C . PHE A 1 178 ? -14.465 -5.327 1.099 1.00 94.00 178 PHE A C 1
ATOM 1378 O O . PHE A 1 178 ? -15.092 -4.270 1.130 1.00 94.00 178 PHE A O 1
ATOM 1385 N N . GLY A 1 179 ? -15.070 -6.520 1.093 1.00 92.88 179 GLY A N 1
ATOM 1386 C CA . GLY A 1 179 ? -16.516 -6.640 0.869 1.00 92.88 179 GLY A CA 1
ATOM 1387 C C . GLY A 1 179 ? -17.288 -7.572 1.797 1.00 92.88 179 GLY A C 1
ATOM 1388 O O . GLY A 1 179 ? -18.501 -7.420 1.901 1.00 92.88 179 GLY A O 1
ATOM 1389 N N . THR A 1 180 ? -16.635 -8.525 2.469 1.00 94.94 180 THR A N 1
ATOM 1390 C CA . THR A 1 180 ? -17.359 -9.598 3.191 1.00 94.94 180 THR A CA 1
ATOM 1391 C C . THR A 1 180 ? -17.185 -9.549 4.705 1.00 94.94 180 THR A C 1
ATOM 1393 O O . THR A 1 180 ? -18.040 -10.055 5.434 1.00 94.94 180 THR A O 1
ATOM 1396 N N . ARG A 1 181 ? -16.105 -8.946 5.214 1.00 95.81 181 ARG A N 1
ATOM 1397 C CA . ARG A 1 181 ? -15.913 -8.798 6.660 1.00 95.81 181 ARG A CA 1
ATOM 1398 C C . ARG A 1 181 ? -17.008 -7.930 7.287 1.00 95.81 181 ARG A C 1
ATOM 1400 O O . ARG A 1 181 ? -17.631 -7.104 6.622 1.00 95.81 181 ARG A O 1
ATOM 1407 N N . ALA A 1 182 ? -17.222 -8.105 8.589 1.00 94.06 182 ALA A N 1
ATOM 1408 C CA . ALA A 1 182 ? -18.168 -7.287 9.339 1.00 94.06 182 ALA A CA 1
ATOM 1409 C C . ALA A 1 182 ? -17.850 -5.791 9.166 1.00 94.06 182 ALA A C 1
ATOM 1411 O O . ALA A 1 182 ? -16.691 -5.391 9.275 1.00 94.06 182 ALA A O 1
ATOM 1412 N N . ASP A 1 183 ? -18.881 -4.994 8.866 1.00 94.31 183 ASP A N 1
ATOM 1413 C CA . ASP A 1 183 ? -18.782 -3.548 8.628 1.00 94.31 183 ASP A CA 1
ATOM 1414 C C . ASP A 1 183 ? -17.774 -3.144 7.528 1.00 94.31 183 ASP A C 1
ATOM 1416 O O . ASP A 1 183 ? -17.240 -2.033 7.555 1.00 94.31 183 ASP A O 1
ATOM 1420 N N . ALA A 1 184 ? -17.499 -4.019 6.546 1.00 93.81 184 ALA A N 1
ATOM 1421 C CA . ALA A 1 184 ? -16.529 -3.753 5.477 1.00 93.81 184 ALA A CA 1
ATOM 1422 C C . ALA A 1 184 ? -16.743 -2.391 4.791 1.00 93.81 184 ALA A C 1
ATOM 1424 O O . ALA A 1 184 ? -15.782 -1.650 4.595 1.00 93.81 184 ALA A O 1
ATOM 1425 N N . ASP A 1 185 ? -17.996 -2.016 4.523 1.00 93.06 185 ASP A N 1
ATOM 1426 C CA . ASP A 1 185 ? -18.412 -0.749 3.906 1.00 93.06 185 ASP A CA 1
ATOM 1427 C C . ASP A 1 185 ? -18.086 0.500 4.748 1.00 93.06 185 ASP A C 1
ATOM 1429 O O . ASP A 1 185 ? -17.964 1.607 4.215 1.00 93.06 185 ASP A O 1
ATOM 1433 N N . LYS A 1 186 ? -17.906 0.333 6.061 1.00 95.06 186 LYS A N 1
ATOM 1434 C CA . LYS A 1 186 ? -17.509 1.389 7.007 1.00 95.06 186 LYS A CA 1
ATOM 1435 C C . LYS A 1 186 ? -16.010 1.396 7.291 1.00 95.06 186 LYS A C 1
ATOM 1437 O O . LYS A 1 186 ? -15.485 2.397 7.777 1.00 95.06 186 LYS A O 1
ATOM 1442 N N . LEU A 1 187 ? -15.322 0.295 6.996 1.00 97.00 187 LEU A N 1
ATOM 1443 C CA . LEU A 1 187 ? -13.908 0.078 7.304 1.00 97.00 187 LEU A CA 1
ATOM 1444 C C . LEU A 1 187 ? -12.986 0.254 6.090 1.00 97.00 187 LEU A C 1
ATOM 1446 O O . LEU A 1 187 ? -11.816 -0.131 6.135 1.00 97.00 187 LEU A O 1
ATOM 1450 N N . VAL A 1 188 ? -13.496 0.837 5.010 1.00 95.88 188 VAL A N 1
ATOM 1451 C CA . VAL A 1 188 ? -12.734 1.169 3.807 1.00 95.88 188 VAL A CA 1
ATOM 1452 C C . VAL A 1 188 ? -13.095 2.570 3.329 1.00 95.88 188 VAL A C 1
ATOM 1454 O O . VAL A 1 188 ? -14.235 3.000 3.493 1.00 95.88 188 VAL A O 1
ATOM 1457 N N . GLY A 1 189 ? -12.158 3.289 2.715 1.00 93.81 189 GLY A N 1
ATOM 1458 C CA . GLY A 1 189 ? -12.476 4.533 2.015 1.00 93.81 189 GLY A CA 1
ATOM 1459 C C . GLY A 1 189 ? -11.361 5.036 1.107 1.00 93.81 189 GLY A C 1
ATOM 1460 O O . GLY A 1 189 ? -10.202 4.685 1.291 1.00 93.81 189 GLY A O 1
ATOM 1461 N N . LEU A 1 190 ? -11.693 5.867 0.119 1.00 92.50 190 LEU A N 1
ATOM 1462 C CA . LEU A 1 190 ? -10.690 6.548 -0.710 1.00 92.50 190 LEU A CA 1
ATOM 1463 C C . LEU A 1 190 ? -10.213 7.830 -0.032 1.00 92.50 190 LEU A C 1
ATOM 1465 O O . LEU A 1 190 ? -11.023 8.551 0.551 1.00 92.50 190 LEU A O 1
ATOM 1469 N N . ALA A 1 191 ? -8.929 8.164 -0.130 1.00 94.56 191 ALA A N 1
ATOM 1470 C CA . ALA A 1 191 ? -8.456 9.465 0.331 1.00 94.56 191 ALA A CA 1
ATOM 1471 C C . ALA A 1 191 ? -7.137 9.891 -0.313 1.00 94.56 191 ALA A C 1
ATOM 1473 O O . ALA A 1 191 ? -6.418 9.096 -0.926 1.00 94.56 191 ALA A O 1
ATOM 1474 N N . ARG A 1 192 ? -6.819 11.169 -0.109 1.00 95.06 192 ARG A N 1
ATOM 1475 C CA . ARG A 1 192 ? -5.502 11.757 -0.342 1.00 95.06 192 ARG A CA 1
ATOM 1476 C C . ARG A 1 192 ? -4.794 12.044 0.980 1.00 95.06 192 ARG A C 1
ATOM 1478 O O . ARG A 1 192 ? -5.408 12.583 1.897 1.00 95.06 192 ARG A O 1
ATOM 1485 N N . ILE A 1 193 ? -3.496 11.771 1.047 1.00 97.62 193 ILE A N 1
ATOM 1486 C CA . ILE A 1 193 ? -2.598 12.276 2.091 1.00 97.62 193 ILE A CA 1
ATOM 1487 C C . ILE A 1 193 ? -1.754 13.391 1.479 1.00 97.62 193 ILE A C 1
ATOM 1489 O O . ILE A 1 193 ? -1.023 13.142 0.524 1.00 97.62 193 ILE A O 1
ATOM 1493 N N . ASN A 1 194 ? -1.830 14.602 2.025 1.00 97.06 194 ASN A N 1
ATOM 1494 C CA . ASN A 1 194 ? -0.895 15.674 1.693 1.00 97.06 194 ASN A CA 1
ATOM 1495 C C . ASN A 1 194 ? 0.405 15.450 2.473 1.00 97.06 194 ASN A C 1
ATOM 1497 O O . ASN A 1 194 ? 0.406 15.474 3.708 1.00 97.06 194 ASN A O 1
ATOM 1501 N N . LEU A 1 195 ? 1.495 15.224 1.745 1.00 95.88 195 LEU A N 1
ATOM 1502 C CA . LEU A 1 195 ? 2.819 14.913 2.291 1.00 95.88 195 LEU A CA 1
ATOM 1503 C C . LEU A 1 195 ? 3.590 16.178 2.677 1.00 95.88 195 LEU A C 1
ATOM 1505 O O . LEU A 1 195 ? 4.492 16.128 3.512 1.00 95.88 195 LEU A O 1
ATOM 1509 N N . ASN A 1 196 ? 3.190 17.322 2.127 1.00 94.31 196 ASN A N 1
ATOM 1510 C CA . ASN A 1 196 ? 3.747 18.626 2.439 1.00 94.31 196 ASN A CA 1
ATOM 1511 C C . ASN A 1 196 ? 2.644 19.661 2.749 1.00 94.31 196 ASN A C 1
ATOM 1513 O O . ASN A 1 196 ? 1.447 19.422 2.569 1.00 94.31 196 ASN A O 1
ATOM 1517 N N . ALA A 1 197 ? 3.050 20.818 3.279 1.00 90.00 197 ALA A N 1
ATOM 1518 C CA . ALA A 1 197 ? 2.122 21.820 3.808 1.00 90.00 197 ALA A CA 1
ATOM 1519 C C . ALA A 1 197 ? 1.309 22.552 2.726 1.00 90.00 197 ALA A C 1
ATOM 1521 O O . ALA A 1 197 ? 0.193 22.987 3.001 1.00 90.00 197 ALA A O 1
ATOM 1522 N N . ASP A 1 198 ? 1.855 22.695 1.516 1.00 90.56 198 ASP A N 1
ATOM 1523 C CA . ASP A 1 198 ? 1.171 23.346 0.392 1.00 90.56 198 ASP A CA 1
ATOM 1524 C C . ASP A 1 198 ? 0.252 22.387 -0.393 1.00 90.56 198 ASP A C 1
ATOM 1526 O O . ASP A 1 198 ? -0.519 22.836 -1.241 1.00 90.56 198 ASP A O 1
ATOM 1530 N N . GLY A 1 199 ? 0.289 21.083 -0.083 1.00 85.75 199 GLY A N 1
ATOM 1531 C CA . GLY A 1 199 ? -0.523 20.051 -0.727 1.00 85.75 199 GLY A CA 1
ATOM 1532 C C . GLY A 1 199 ? -0.096 19.714 -2.157 1.00 85.75 199 GLY A C 1
ATOM 1533 O O . GLY A 1 199 ? -0.851 19.050 -2.873 1.00 85.75 199 GLY A O 1
ATOM 1534 N N . MET A 1 200 ? 1.081 20.174 -2.589 1.00 87.25 200 MET A N 1
ATOM 1535 C CA . MET A 1 200 ? 1.623 19.894 -3.919 1.00 87.25 200 MET A CA 1
ATOM 1536 C C . MET A 1 200 ? 2.231 18.492 -4.002 1.00 87.25 200 MET A C 1
ATOM 1538 O O . MET A 1 200 ? 2.178 17.873 -5.064 1.00 87.25 200 MET A O 1
ATOM 1542 N N . GLU A 1 201 ? 2.740 17.971 -2.884 1.00 92.00 201 GLU A N 1
ATOM 1543 C CA . GLU A 1 201 ? 3.158 16.577 -2.744 1.00 92.00 201 GLU A CA 1
ATOM 1544 C C . GLU A 1 201 ? 2.079 15.794 -2.005 1.00 92.00 201 GLU A C 1
ATOM 1546 O O . GLU A 1 201 ? 1.661 16.147 -0.898 1.00 92.00 201 GLU A O 1
ATOM 1551 N N . TYR A 1 202 ? 1.608 14.716 -2.624 1.00 93.88 202 TYR A N 1
ATOM 1552 C CA . TYR A 1 202 ? 0.530 13.913 -2.074 1.00 93.88 202 TYR A CA 1
ATOM 1553 C C . TYR A 1 202 ? 0.609 12.450 -2.505 1.00 93.88 202 TYR A C 1
ATOM 1555 O O . TYR A 1 202 ? 1.214 12.101 -3.520 1.00 93.88 202 TYR A O 1
ATOM 1563 N N . ALA A 1 203 ? -0.081 11.603 -1.748 1.00 95.00 203 ALA A N 1
ATOM 1564 C CA . ALA A 1 203 ? -0.358 10.225 -2.113 1.00 95.00 203 ALA A CA 1
ATOM 1565 C C . ALA A 1 203 ? -1.869 9.979 -2.111 1.00 95.00 203 ALA A C 1
ATOM 1567 O O . ALA A 1 203 ? -2.550 10.187 -1.106 1.00 95.00 203 ALA A O 1
ATOM 1568 N N . ASN A 1 204 ? -2.396 9.534 -3.244 1.00 94.56 204 ASN A N 1
ATOM 1569 C CA . ASN A 1 204 ? -3.755 9.024 -3.375 1.00 94.56 204 ASN A CA 1
ATOM 1570 C C . ASN A 1 204 ? -3.771 7.518 -3.092 1.00 94.56 204 ASN A C 1
ATOM 1572 O O . ASN A 1 204 ? -2.829 6.814 -3.455 1.00 94.56 204 ASN A O 1
ATOM 1576 N N . GLY A 1 205 ? -4.834 7.005 -2.478 1.00 94.62 205 GLY A N 1
ATOM 1577 C CA . GLY A 1 205 ? -4.951 5.572 -2.222 1.00 94.62 205 GLY A CA 1
ATOM 1578 C C . GLY A 1 205 ? -6.208 5.169 -1.466 1.00 94.62 205 GLY A C 1
ATOM 1579 O O . GLY A 1 205 ? -7.131 5.965 -1.264 1.00 94.62 205 GLY A O 1
ATOM 1580 N N . ILE A 1 206 ? -6.232 3.900 -1.075 1.00 94.88 206 ILE A N 1
ATOM 1581 C CA . ILE A 1 206 ? -7.315 3.289 -0.311 1.00 94.88 206 ILE A CA 1
ATOM 1582 C C . ILE A 1 206 ? -6.894 3.199 1.149 1.00 94.88 206 ILE A C 1
ATOM 1584 O O . ILE A 1 206 ? -5.806 2.734 1.469 1.00 94.88 206 ILE A O 1
ATOM 1588 N N . PHE A 1 207 ? -7.775 3.624 2.037 1.00 96.31 207 PHE A N 1
ATOM 1589 C CA . PHE A 1 207 ? -7.656 3.438 3.468 1.00 96.31 207 PHE A CA 1
ATOM 1590 C C . PHE A 1 207 ? -8.414 2.180 3.872 1.00 96.31 207 PHE A C 1
ATOM 1592 O O . PHE A 1 207 ? -9.568 1.998 3.482 1.00 96.31 207 PHE A O 1
ATOM 1599 N N . LEU A 1 208 ? -7.781 1.349 4.691 1.00 97.38 208 LEU A N 1
ATOM 1600 C CA . LEU A 1 208 ? -8.375 0.189 5.337 1.00 97.38 208 LEU A CA 1
ATOM 1601 C C . LEU A 1 208 ? -8.272 0.348 6.850 1.00 97.38 208 LEU A C 1
ATOM 1603 O O . LEU A 1 208 ? -7.209 0.644 7.394 1.00 97.38 208 LEU A O 1
ATOM 1607 N N . LEU A 1 209 ? -9.386 0.127 7.536 1.00 98.06 209 LEU A N 1
ATOM 1608 C CA . LEU A 1 209 ? -9.491 0.258 8.983 1.00 98.06 209 LEU A CA 1
ATOM 1609 C C . LEU A 1 209 ? -9.541 -1.128 9.650 1.00 98.06 209 LEU A C 1
ATOM 1611 O O . LEU A 1 209 ? -10.137 -2.049 9.077 1.00 98.06 209 LEU A O 1
ATOM 1615 N N . PRO A 1 210 ? -8.903 -1.311 10.819 1.00 97.69 210 PRO A N 1
ATOM 1616 C CA . PRO A 1 210 ? -8.886 -2.581 11.543 1.00 97.69 210 PRO A CA 1
ATOM 1617 C C . PRO A 1 210 ? -10.277 -2.954 12.066 1.00 97.69 210 PRO A C 1
ATOM 1619 O O . PRO A 1 210 ? -11.158 -2.105 12.171 1.00 97.69 210 PRO A O 1
ATOM 1622 N N . ASP A 1 211 ? -10.470 -4.217 12.442 1.00 96.19 211 ASP A N 1
ATOM 1623 C CA . ASP A 1 211 ? -11.789 -4.734 12.840 1.00 96.19 211 ASP A CA 1
ATOM 1624 C C . ASP A 1 211 ? -12.363 -4.007 14.073 1.00 96.19 211 ASP A C 1
ATOM 1626 O O . ASP A 1 211 ? -13.550 -3.709 14.140 1.00 96.19 211 ASP A O 1
ATOM 1630 N N . ALA A 1 212 ? -11.506 -3.680 15.046 1.00 93.62 212 ALA A N 1
ATOM 1631 C CA . ALA A 1 212 ? -11.869 -2.946 16.261 1.00 93.62 212 ALA A CA 1
ATOM 1632 C C . ALA A 1 212 ? -11.576 -1.440 16.125 1.00 93.62 212 ALA A C 1
ATOM 1634 O O . ALA A 1 212 ? -10.953 -0.832 17.000 1.00 93.62 212 ALA A O 1
ATOM 1635 N N . TRP A 1 213 ? -11.956 -0.842 14.992 1.00 96.00 213 TRP A N 1
ATOM 1636 C CA . TRP A 1 213 ? -11.631 0.550 14.695 1.00 96.00 213 TRP A CA 1
ATOM 1637 C C . TRP A 1 213 ? -12.275 1.541 15.669 1.00 96.00 213 TRP A C 1
ATOM 1639 O O . TRP A 1 213 ? -13.453 1.462 16.010 1.00 96.00 213 TRP A O 1
ATOM 1649 N N . THR A 1 214 ? -11.495 2.545 16.064 1.00 94.75 214 THR A N 1
ATOM 1650 C CA . THR A 1 214 ? -11.984 3.758 16.720 1.00 94.75 214 THR A CA 1
ATOM 1651 C C . THR A 1 214 ? -11.245 4.946 16.127 1.00 94.75 214 THR A C 1
ATOM 1653 O O . THR A 1 214 ? -10.018 5.006 16.174 1.00 94.75 214 THR A O 1
ATOM 1656 N N . CYS A 1 215 ? -11.991 5.898 15.568 1.00 95.69 215 CYS A N 1
ATOM 1657 C CA . CYS A 1 215 ? -11.391 7.067 14.937 1.00 95.69 215 CYS A CA 1
ATOM 1658 C C . CYS A 1 215 ? -10.663 7.934 15.986 1.00 95.69 215 CYS A C 1
ATOM 1660 O O . CYS A 1 215 ? -11.264 8.272 17.012 1.00 95.69 215 CYS A O 1
ATOM 1662 N N . PRO A 1 216 ? -9.395 8.324 15.752 1.00 96.50 216 PRO A N 1
ATOM 1663 C CA . PRO A 1 216 ? -8.662 9.216 16.642 1.00 96.50 216 PRO A CA 1
ATOM 1664 C C . PRO A 1 216 ? -9.365 10.561 16.847 1.00 96.50 216 PRO A C 1
ATOM 1666 O O . PRO A 1 216 ? -9.954 11.126 15.924 1.00 96.50 216 PRO A O 1
ATOM 1669 N N . ALA A 1 217 ? -9.238 11.119 18.052 1.00 94.12 217 ALA A N 1
ATOM 1670 C CA . ALA A 1 217 ? -9.792 12.430 18.372 1.00 94.12 217 ALA A CA 1
ATOM 1671 C C . ALA A 1 217 ? -9.245 13.525 17.437 1.00 94.12 217 ALA A C 1
ATOM 1673 O O . ALA A 1 217 ? -8.045 13.598 17.165 1.00 94.12 217 ALA A O 1
ATOM 1674 N N . GLY A 1 218 ? -10.138 14.399 16.969 1.00 95.12 218 GLY A N 1
ATOM 1675 C CA . GLY A 1 218 ? -9.790 15.497 16.065 1.00 95.12 218 GLY A CA 1
ATOM 1676 C C . GLY A 1 218 ? -9.551 15.078 14.612 1.00 95.12 218 GLY A C 1
ATOM 1677 O O . GLY A 1 218 ? -9.197 15.934 13.808 1.00 95.12 218 GLY A O 1
ATOM 1678 N N . VAL A 1 219 ? -9.758 13.804 14.265 1.00 96.81 219 VAL A N 1
ATOM 1679 C CA . VAL A 1 219 ? -9.772 13.317 12.881 1.00 96.81 219 VAL A CA 1
ATOM 1680 C C . VAL A 1 219 ? -11.176 12.817 12.558 1.00 96.81 219 VAL A C 1
ATOM 1682 O O . VAL A 1 219 ? -11.830 12.194 13.391 1.00 96.81 219 VAL A O 1
ATOM 1685 N N . THR A 1 220 ? -11.654 13.103 11.350 1.00 96.00 220 THR A N 1
ATOM 1686 C CA . THR A 1 220 ? -12.899 12.535 10.818 1.00 96.00 220 THR A CA 1
ATOM 1687 C C . THR A 1 220 ? -12.554 11.665 9.626 1.00 96.00 220 THR A C 1
ATOM 1689 O O . THR A 1 220 ? -11.904 12.138 8.698 1.00 96.00 220 THR A O 1
ATOM 1692 N N . PHE A 1 221 ? -12.999 10.413 9.647 1.00 95.94 221 PHE A N 1
ATOM 1693 C CA . PHE A 1 221 ? -12.859 9.495 8.526 1.00 95.94 221 PHE A CA 1
ATOM 1694 C C . PHE A 1 221 ? -14.205 9.308 7.827 1.00 95.94 221 PHE A C 1
ATOM 1696 O O . PHE A 1 221 ? -15.219 9.073 8.487 1.00 95.94 221 PHE A O 1
ATOM 1703 N N . LYS A 1 222 ? -14.211 9.397 6.496 1.00 95.50 222 LYS A N 1
ATOM 1704 C CA . LYS A 1 222 ? -15.364 9.064 5.657 1.00 95.50 222 LYS A CA 1
ATOM 1705 C C . LYS A 1 222 ? -15.135 7.706 5.005 1.00 95.50 222 LYS A C 1
ATOM 1707 O O . LYS A 1 222 ? -14.151 7.527 4.290 1.00 95.50 222 LYS A O 1
ATOM 1712 N N . SER A 1 223 ? -16.038 6.762 5.232 1.00 94.12 223 SER A N 1
ATOM 1713 C CA . SER A 1 223 ? -15.987 5.476 4.544 1.00 94.12 223 SER A CA 1
ATOM 1714 C C . SER A 1 223 ? -16.513 5.575 3.108 1.00 94.12 223 SER A C 1
ATOM 1716 O O . SER A 1 223 ? -17.208 6.526 2.742 1.00 94.12 223 SER A O 1
ATOM 1718 N N . GLY A 1 224 ? -16.160 4.598 2.276 1.00 88.19 224 GLY A N 1
ATOM 1719 C CA . GLY A 1 224 ? -16.534 4.533 0.868 1.00 88.19 224 GLY A CA 1
ATOM 1720 C C . GLY A 1 224 ? -15.835 5.582 -0.003 1.00 88.19 224 GLY A C 1
ATOM 1721 O O . GLY A 1 224 ? -14.646 5.869 0.149 1.00 88.19 224 GLY A O 1
ATOM 1722 N N . GLY A 1 225 ? -16.577 6.132 -0.964 1.00 77.69 225 GLY A N 1
ATOM 1723 C CA . GLY A 1 225 ? -16.051 7.111 -1.920 1.00 77.69 225 GLY A CA 1
ATOM 1724 C C . GLY A 1 225 ? -15.414 6.503 -3.167 1.00 77.69 225 GLY A C 1
ATOM 1725 O O . GLY A 1 225 ? -14.741 7.218 -3.902 1.00 77.69 225 GLY A O 1
ATOM 1726 N N . PHE A 1 226 ? -15.630 5.209 -3.427 1.00 75.69 226 PHE A N 1
ATOM 1727 C CA . PHE A 1 226 ? -15.268 4.591 -4.700 1.00 75.69 226 PHE A CA 1
ATOM 1728 C C . PHE A 1 226 ? -16.053 5.256 -5.833 1.00 75.69 226 PHE A C 1
ATOM 1730 O O . PHE A 1 226 ? -17.276 5.155 -5.901 1.00 75.69 226 PHE A O 1
ATOM 1737 N N . SER A 1 227 ? -15.343 5.986 -6.690 1.00 67.31 227 SER A N 1
ATOM 1738 C CA . SER A 1 227 ? -15.918 6.613 -7.874 1.00 67.31 227 SER A CA 1
ATOM 1739 C C . SER A 1 227 ? -15.826 5.659 -9.058 1.00 67.31 227 SER A C 1
ATOM 1741 O O . SER A 1 227 ? -14.781 5.055 -9.278 1.00 67.31 227 SER A O 1
ATOM 1743 N N . GLU A 1 228 ? -16.878 5.589 -9.874 1.00 65.12 228 GLU A N 1
ATOM 1744 C CA . GLU A 1 228 ? -16.823 4.913 -11.181 1.00 65.12 228 GLU A CA 1
ATOM 1745 C C . GLU A 1 228 ? -15.991 5.699 -12.211 1.00 65.12 228 GLU A C 1
ATOM 1747 O O . GLU A 1 228 ? -15.709 5.214 -13.307 1.00 65.12 228 GLU A O 1
ATOM 1752 N N . THR A 1 229 ? -15.590 6.931 -11.882 1.00 63.88 229 THR A N 1
ATOM 1753 C CA . THR A 1 229 ? -14.771 7.759 -12.765 1.00 63.88 229 THR A CA 1
ATOM 1754 C C . THR A 1 229 ? -13.286 7.550 -12.475 1.00 63.88 229 THR A C 1
ATOM 1756 O O . THR A 1 229 ? -12.809 7.827 -11.376 1.00 63.88 229 THR A O 1
ATOM 1759 N N . ASN A 1 230 ? -12.535 7.097 -13.485 1.00 64.50 230 ASN A N 1
ATOM 1760 C CA . ASN A 1 230 ? -11.076 6.934 -13.433 1.00 64.50 230 ASN A CA 1
ATOM 1761 C C . ASN A 1 230 ? -10.361 8.299 -13.446 1.00 64.50 230 ASN A C 1
ATOM 1763 O O . ASN A 1 230 ? -9.729 8.666 -14.438 1.00 64.50 230 ASN A O 1
ATOM 1767 N N . ASN A 1 231 ? -10.493 9.081 -12.373 1.00 69.94 231 ASN A N 1
ATOM 1768 C CA . ASN A 1 231 ? -9.775 10.341 -12.207 1.00 69.94 231 ASN A CA 1
ATOM 1769 C C . ASN A 1 231 ? -9.084 10.410 -10.835 1.00 69.94 231 ASN A C 1
ATOM 1771 O O . ASN A 1 231 ? -9.629 9.998 -9.812 1.00 69.94 231 ASN A O 1
ATOM 1775 N N . GLY A 1 232 ? -7.878 10.985 -10.794 1.00 70.56 232 GLY A N 1
ATOM 1776 C CA . GLY A 1 232 ? -7.130 11.173 -9.541 1.00 70.56 232 GLY A CA 1
ATOM 1777 C C . GLY A 1 232 ? -7.740 12.225 -8.597 1.00 70.56 232 GLY A C 1
ATOM 1778 O O . GLY A 1 232 ? -7.270 12.405 -7.470 1.00 70.56 232 GLY A O 1
ATOM 1779 N N . LYS A 1 233 ? -8.778 12.946 -9.043 1.00 76.38 233 LYS A N 1
ATOM 1780 C CA . LYS A 1 233 ? -9.481 13.963 -8.254 1.00 76.38 233 LYS A CA 1
ATOM 1781 C C . LYS A 1 233 ? -10.478 13.336 -7.269 1.00 76.38 233 LYS A C 1
ATOM 1783 O O . LYS A 1 233 ? -10.655 13.888 -6.186 1.00 76.38 233 LYS A O 1
ATOM 1788 N N . ALA A 1 234 ? -11.017 12.156 -7.580 1.00 82.69 234 ALA A N 1
ATOM 1789 C CA . ALA A 1 234 ? -11.964 11.418 -6.745 1.00 82.69 234 ALA A CA 1
ATOM 1790 C C . ALA A 1 234 ? -11.445 11.192 -5.314 1.00 82.69 234 ALA A C 1
ATOM 1792 O O . ALA A 1 234 ? -12.206 11.300 -4.356 1.00 82.69 234 ALA A O 1
ATOM 1793 N N . TYR A 1 235 ? -10.137 10.962 -5.156 1.00 90.00 235 TYR A N 1
ATOM 1794 C CA . TYR A 1 235 ? -9.500 10.817 -3.845 1.00 90.00 235 TYR A CA 1
ATOM 1795 C C . TYR A 1 235 ? -9.643 12.076 -2.985 1.00 90.00 235 TYR A C 1
ATOM 1797 O O . TYR A 1 235 ? -10.120 11.998 -1.855 1.00 90.00 235 TYR A O 1
ATOM 1805 N N . ALA A 1 236 ? -9.261 13.235 -3.530 1.00 89.62 236 ALA A N 1
ATOM 1806 C CA . ALA A 1 236 ? -9.318 14.506 -2.810 1.00 89.62 236 ALA A CA 1
ATOM 1807 C C . ALA A 1 236 ? -10.759 14.985 -2.589 1.00 89.62 236 ALA A C 1
ATOM 1809 O O . ALA A 1 236 ? -11.052 15.549 -1.535 1.00 89.62 236 ALA A O 1
ATOM 1810 N N . ASP A 1 237 ? -11.643 14.737 -3.560 1.00 88.50 237 ASP A N 1
ATOM 1811 C CA . ASP A 1 237 ? -13.065 15.081 -3.477 1.00 88.50 237 ASP A CA 1
ATOM 1812 C C . ASP A 1 237 ? -13.782 14.267 -2.392 1.00 88.50 237 ASP A C 1
ATOM 1814 O O . ASP A 1 237 ? -14.688 14.786 -1.736 1.00 88.50 237 ASP A O 1
ATOM 1818 N N . ASN A 1 238 ? -13.356 13.021 -2.151 1.00 91.12 238 ASN A N 1
ATOM 1819 C CA . ASN A 1 238 ? -13.876 12.234 -1.039 1.00 91.12 238 ASN A CA 1
ATOM 1820 C C . ASN A 1 238 ? -13.376 12.782 0.309 1.00 91.12 238 ASN A C 1
ATOM 1822 O O . ASN A 1 238 ? -14.167 13.248 1.145 1.00 91.12 238 ASN A O 1
ATOM 1826 N N . GLN A 1 239 ? -12.055 12.746 0.519 1.00 94.75 239 GLN A N 1
ATOM 1827 C CA . GLN A 1 239 ? -11.409 13.312 1.703 1.00 94.75 239 GLN A CA 1
ATOM 1828 C C . GLN A 1 239 ? -9.896 13.489 1.517 1.00 94.75 239 GLN A C 1
ATOM 1830 O O . GLN A 1 239 ? -9.225 12.706 0.845 1.00 94.75 239 GLN A O 1
ATOM 1835 N N . THR A 1 240 ? -9.349 14.506 2.178 1.00 95.94 240 THR A N 1
ATOM 1836 C CA . THR A 1 240 ? -7.909 14.779 2.219 1.00 95.94 240 THR A CA 1
ATOM 1837 C C . THR A 1 240 ? -7.450 14.872 3.668 1.00 95.94 240 THR A C 1
ATOM 1839 O O . THR A 1 240 ? -8.085 15.553 4.473 1.00 95.94 240 THR A O 1
ATOM 1842 N N . PHE A 1 241 ? -6.340 14.215 3.985 1.00 97.50 241 PHE A N 1
ATOM 1843 C CA . PHE A 1 241 ? -5.683 14.253 5.285 1.00 97.50 241 PHE A CA 1
ATOM 1844 C C . PHE A 1 241 ? -4.373 15.028 5.202 1.00 97.50 241 PHE A C 1
ATOM 1846 O O . PHE A 1 241 ? -3.631 14.919 4.224 1.00 97.50 241 PHE A O 1
ATOM 1853 N N . THR A 1 242 ? -4.054 15.778 6.255 1.00 97.31 242 THR A N 1
ATOM 1854 C CA . THR A 1 242 ? -2.676 16.237 6.461 1.00 97.31 242 THR A CA 1
ATOM 1855 C C . THR A 1 242 ? -1.797 15.055 6.871 1.00 97.31 242 THR A C 1
ATOM 1857 O O . THR A 1 242 ? -2.298 14.068 7.417 1.00 97.31 242 THR A O 1
ATOM 1860 N N . LEU A 1 243 ? -0.478 15.164 6.695 1.00 96.44 243 LEU A N 1
ATOM 1861 C CA . LEU A 1 243 ? 0.453 14.146 7.193 1.00 96.44 243 LEU A CA 1
ATOM 1862 C C . LEU A 1 243 ? 0.292 13.886 8.705 1.00 96.44 243 LEU A C 1
ATOM 1864 O O . LEU A 1 243 ? 0.391 12.747 9.151 1.00 96.44 243 LEU A O 1
ATOM 1868 N N . SER A 1 244 ? -0.019 14.920 9.497 1.00 95.94 244 SER A N 1
ATOM 1869 C CA . SER A 1 244 ? -0.257 14.764 10.939 1.00 95.94 244 SER A CA 1
ATOM 1870 C C . SER A 1 244 ? -1.535 13.979 11.244 1.00 95.94 244 SER A C 1
ATOM 1872 O O . SER A 1 244 ? -1.561 13.195 12.193 1.00 95.94 244 SER A O 1
ATOM 1874 N N . ASP A 1 245 ? -2.592 14.160 10.452 1.00 97.62 245 ASP A N 1
ATOM 1875 C CA . ASP A 1 245 ? -3.817 13.374 10.613 1.00 97.62 245 ASP A CA 1
ATOM 1876 C C . ASP A 1 245 ? -3.597 11.923 10.197 1.00 97.62 245 ASP A C 1
ATOM 1878 O O . ASP A 1 245 ? -4.024 11.019 10.915 1.00 97.62 245 ASP A O 1
ATOM 1882 N N . TRP A 1 246 ? -2.850 11.696 9.111 1.00 97.38 246 TRP A N 1
ATOM 1883 C CA . TRP A 1 246 ? -2.429 10.354 8.717 1.00 97.38 246 TRP A CA 1
ATOM 1884 C C . TRP A 1 246 ? -1.657 9.645 9.835 1.00 97.38 246 TRP A C 1
ATOM 1886 O O . TRP A 1 246 ? -2.020 8.536 10.211 1.00 97.38 246 TRP A O 1
ATOM 1896 N N . GLN A 1 247 ? -0.668 10.298 10.448 1.00 95.69 247 GLN A N 1
ATOM 1897 C CA . GLN A 1 247 ? 0.106 9.709 11.549 1.00 95.69 247 GLN A CA 1
ATOM 1898 C C . GLN A 1 247 ? -0.773 9.276 12.734 1.00 95.69 247 GLN A C 1
ATOM 1900 O O . GLN A 1 247 ? -0.493 8.259 13.373 1.00 95.69 247 GLN A O 1
ATOM 1905 N N . LYS A 1 248 ? -1.856 10.011 13.033 1.00 95.69 248 LYS A N 1
ATOM 1906 C CA . LYS A 1 248 ? -2.833 9.606 14.061 1.00 95.69 248 LYS A CA 1
ATOM 1907 C C . LYS A 1 248 ? -3.619 8.367 13.627 1.00 95.69 248 LYS A C 1
ATOM 1909 O O . LYS A 1 248 ? -3.826 7.476 14.448 1.00 95.69 248 LYS A O 1
ATOM 1914 N N . LEU A 1 249 ? -4.061 8.319 12.368 1.00 97.50 249 LEU A N 1
ATOM 1915 C CA . LEU A 1 249 ? -4.804 7.188 11.802 1.00 97.50 249 LEU A CA 1
ATOM 1916 C C . LEU A 1 249 ? -3.943 5.919 11.768 1.00 97.50 249 LEU A C 1
ATOM 1918 O O . LEU A 1 249 ? -4.375 4.878 12.259 1.00 97.50 249 LEU A O 1
ATOM 1922 N N . GLU A 1 250 ? -2.710 6.017 11.273 1.00 96.38 250 GLU A N 1
ATOM 1923 C CA . GLU A 1 250 ? -1.735 4.923 11.249 1.00 96.38 250 GLU A CA 1
ATOM 1924 C C . GLU A 1 250 ? -1.416 4.423 12.664 1.00 96.38 250 GLU A C 1
ATOM 1926 O O . GLU A 1 250 ? -1.435 3.220 12.919 1.00 96.38 250 GLU A O 1
ATOM 1931 N N . SER A 1 251 ? -1.228 5.336 13.625 1.00 92.69 251 SER A N 1
ATOM 1932 C CA . SER A 1 251 ? -1.017 4.972 15.037 1.00 92.69 251 SER A CA 1
ATOM 1933 C C . SER A 1 251 ? -2.212 4.233 15.653 1.00 92.69 251 SER A C 1
ATOM 1935 O O . SER A 1 251 ? -2.036 3.450 16.587 1.00 92.69 251 SER A O 1
ATOM 1937 N N . ALA A 1 252 ? -3.424 4.470 15.142 1.00 94.25 252 ALA A N 1
ATOM 1938 C CA . ALA A 1 252 ? -4.636 3.738 15.511 1.00 94.25 252 ALA A CA 1
ATOM 1939 C C . ALA A 1 252 ? -4.827 2.432 14.715 1.00 94.25 252 ALA A C 1
ATOM 1941 O O . ALA A 1 252 ? -5.824 1.736 14.902 1.00 94.25 252 ALA A O 1
ATOM 1942 N N . GLY A 1 253 ? -3.869 2.077 13.856 1.00 95.44 253 GLY A N 1
ATOM 1943 C CA . GLY A 1 253 ? -3.839 0.829 13.102 1.00 95.44 253 GLY A CA 1
ATOM 1944 C C . GLY A 1 253 ? -4.439 0.910 11.701 1.00 95.44 253 GLY A C 1
ATOM 1945 O O . GLY A 1 253 ? -4.657 -0.140 11.102 1.00 95.44 253 GLY A O 1
ATOM 1946 N N . ALA A 1 254 ? -4.727 2.107 11.177 1.00 97.56 254 ALA A N 1
ATOM 1947 C CA . ALA A 1 254 ? -5.176 2.257 9.796 1.00 97.56 254 ALA A CA 1
ATOM 1948 C C . ALA A 1 254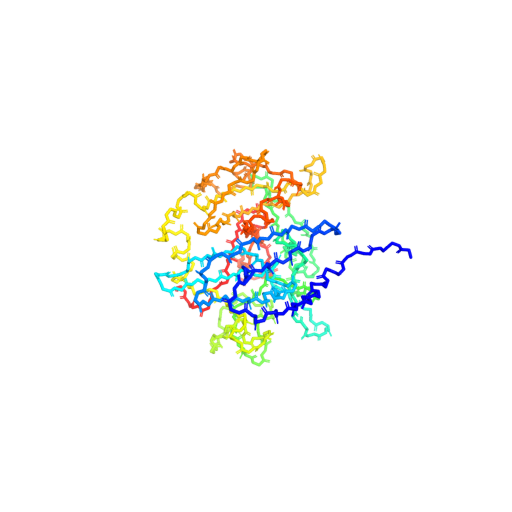 ? -4.064 1.897 8.798 1.00 97.56 254 ALA A C 1
ATOM 1950 O O . ALA A 1 254 ? -2.884 2.180 9.021 1.00 97.56 254 ALA A O 1
ATOM 1951 N N . ILE A 1 255 ? -4.474 1.316 7.674 1.00 97.44 255 ILE A N 1
ATOM 1952 C CA . ILE A 1 255 ? -3.612 0.954 6.552 1.00 97.44 255 ILE A CA 1
ATOM 1953 C C . ILE A 1 255 ? -3.924 1.851 5.363 1.00 97.44 255 ILE A C 1
ATOM 1955 O O . ILE A 1 255 ? -5.088 2.130 5.081 1.00 97.44 255 ILE A O 1
ATOM 1959 N N . PHE A 1 256 ? -2.883 2.285 4.664 1.00 97.38 256 PHE A N 1
ATOM 1960 C CA . PHE A 1 256 ? -2.956 3.030 3.422 1.00 97.38 256 PHE A CA 1
ATOM 1961 C C . PHE A 1 256 ? -2.337 2.206 2.301 1.00 97.38 256 PHE A C 1
ATOM 1963 O O . PHE A 1 256 ? -1.148 1.903 2.306 1.00 97.38 256 PHE A O 1
ATOM 1970 N N . LEU A 1 257 ? -3.162 1.855 1.325 1.00 95.75 257 LEU A N 1
ATOM 1971 C CA . LEU A 1 257 ? -2.758 1.159 0.119 1.00 95.75 257 LEU A CA 1
ATOM 1972 C C . LEU A 1 257 ? -2.658 2.183 -1.018 1.00 95.75 257 LEU A C 1
ATOM 1974 O O . LEU A 1 257 ? -3.692 2.585 -1.571 1.00 95.75 257 LEU A O 1
ATOM 1978 N N . PRO A 1 258 ? -1.453 2.649 -1.375 1.00 94.56 258 PRO A N 1
ATOM 1979 C CA . PRO A 1 258 ? -1.323 3.739 -2.324 1.00 94.56 258 PRO A CA 1
ATOM 1980 C C . PRO A 1 258 ? -1.743 3.323 -3.736 1.00 94.56 258 PRO A C 1
ATOM 1982 O O . PRO A 1 258 ? -1.618 2.169 -4.147 1.00 94.56 258 PRO A O 1
ATOM 1985 N N . ALA A 1 259 ? -2.208 4.300 -4.508 1.00 92.75 259 ALA A N 1
ATOM 1986 C CA . ALA A 1 259 ? -2.457 4.185 -5.937 1.00 92.75 259 ALA A CA 1
ATOM 1987 C C . ALA A 1 259 ? -1.123 4.225 -6.705 1.00 92.75 259 ALA A C 1
ATOM 1989 O O . ALA A 1 259 ? -0.810 5.196 -7.398 1.00 92.75 259 ALA A O 1
ATOM 1990 N N . SER A 1 260 ? -0.308 3.181 -6.542 1.00 90.44 260 SER A N 1
ATOM 1991 C CA . SER A 1 260 ? 1.031 3.057 -7.138 1.00 90.44 260 SER A CA 1
ATOM 1992 C C . SER A 1 260 ? 1.017 2.838 -8.654 1.00 90.44 260 SER A C 1
ATOM 1994 O O . SER A 1 260 ? 2.069 2.881 -9.288 1.00 90.44 260 SER A O 1
ATOM 1996 N N . GLY A 1 261 ? -0.160 2.662 -9.256 1.00 88.62 261 GLY A N 1
ATOM 1997 C CA . GLY A 1 261 ? -0.320 2.328 -10.661 1.00 88.62 261 GLY A CA 1
ATOM 1998 C C . GLY A 1 261 ? -0.139 0.836 -10.920 1.00 88.62 261 GLY A C 1
ATOM 1999 O O . GLY A 1 261 ? -0.240 -0.004 -10.029 1.00 88.62 261 GLY A O 1
ATOM 2000 N N . TYR A 1 262 ? 0.090 0.503 -12.183 1.00 84.69 262 TYR A N 1
ATOM 2001 C CA . TYR A 1 262 ? 0.411 -0.853 -12.615 1.00 84.69 262 TYR A CA 1
ATOM 2002 C C . TYR A 1 262 ? 1.232 -0.819 -13.893 1.00 84.69 262 TYR A C 1
ATOM 2004 O O . TYR A 1 262 ? 1.321 0.199 -14.591 1.00 84.69 262 TYR A O 1
ATOM 2012 N N . ARG A 1 263 ? 1.827 -1.964 -14.212 1.00 80.75 263 ARG A N 1
ATOM 2013 C CA . ARG A 1 263 ? 2.573 -2.151 -15.451 1.00 80.75 263 ARG A CA 1
ATOM 2014 C C . ARG A 1 263 ? 1.622 -2.633 -16.532 1.00 80.75 263 ARG A C 1
ATOM 2016 O O . ARG A 1 263 ? 0.902 -3.610 -16.333 1.00 80.75 263 ARG A O 1
ATOM 2023 N N . ARG A 1 264 ? 1.580 -1.931 -17.664 1.00 72.00 264 ARG A N 1
ATOM 2024 C CA . ARG A 1 264 ? 0.622 -2.193 -18.743 1.00 72.00 264 ARG A CA 1
ATOM 2025 C C . ARG A 1 264 ? 1.338 -2.487 -20.063 1.00 72.00 264 ARG A C 1
ATOM 2027 O O . ARG A 1 264 ? 2.519 -2.234 -20.287 1.00 72.00 264 ARG A O 1
ATOM 2034 N N . ARG A 1 265 ? 0.582 -3.030 -21.011 1.00 63.75 265 ARG A N 1
ATOM 2035 C CA . ARG A 1 265 ? 0.899 -2.948 -22.435 1.00 63.75 265 ARG A CA 1
ATOM 2036 C C . ARG A 1 265 ? 0.077 -1.833 -23.083 1.00 63.75 265 ARG A C 1
ATOM 2038 O O . ARG A 1 265 ? -1.139 -1.976 -23.195 1.00 63.75 265 ARG A O 1
ATOM 2045 N N . GLN A 1 266 ? 0.711 -0.729 -23.490 1.00 57.78 266 GLN A N 1
ATOM 2046 C CA . GLN A 1 266 ? 0.035 0.301 -24.293 1.00 57.78 266 GLN A CA 1
ATOM 2047 C C . GLN A 1 266 ? -0.056 -0.103 -25.775 1.00 57.78 266 GLN A C 1
ATOM 2049 O O . GLN A 1 266 ? -1.170 -0.136 -26.297 1.00 57.78 266 GLN A O 1
ATOM 2054 N N . LYS A 1 267 ? 1.037 -0.546 -26.424 1.00 58.94 267 LYS A N 1
ATOM 2055 C CA . LYS A 1 267 ? 0.994 -1.210 -27.750 1.00 58.94 267 LYS A CA 1
ATOM 2056 C C . LYS A 1 267 ? 1.939 -2.414 -27.878 1.00 58.94 267 LYS A C 1
ATOM 2058 O O . LYS A 1 267 ? 2.826 -2.644 -27.058 1.00 58.94 267 LYS A O 1
ATOM 2063 N N . LYS A 1 268 ? 1.731 -3.224 -28.929 1.00 50.56 268 LYS A N 1
ATOM 2064 C CA . LYS A 1 268 ? 2.472 -4.472 -29.225 1.00 50.56 268 LYS A CA 1
ATOM 2065 C C . LYS A 1 268 ? 3.968 -4.262 -29.514 1.00 50.56 268 LYS A C 1
ATOM 2067 O O . LYS A 1 268 ? 4.714 -5.224 -29.391 1.00 50.56 268 LYS A O 1
ATOM 2072 N N . THR A 1 269 ? 4.385 -3.036 -29.825 1.00 53.59 269 THR A N 1
ATOM 2073 C CA . THR A 1 269 ? 5.742 -2.661 -30.261 1.00 53.59 269 THR A CA 1
ATOM 2074 C C . THR A 1 269 ? 6.475 -1.713 -29.298 1.00 53.59 269 THR A C 1
ATOM 2076 O O . THR A 1 269 ? 7.505 -1.167 -29.674 1.00 53.59 269 THR A O 1
ATOM 2079 N N . GLU A 1 270 ? 5.954 -1.466 -28.091 1.00 60.62 270 GLU A N 1
ATOM 2080 C CA . GLU A 1 270 ? 6.441 -0.398 -27.196 1.00 60.62 270 GLU A CA 1
ATOM 2081 C C . GLU A 1 270 ? 7.113 -0.920 -25.913 1.00 60.62 270 GLU A C 1
ATOM 2083 O O . GLU A 1 270 ? 6.756 -1.983 -25.387 1.00 60.62 270 GLU A O 1
ATOM 2088 N N . LEU A 1 271 ? 8.043 -0.107 -25.398 1.00 62.72 271 LEU A N 1
ATOM 2089 C CA . LEU A 1 271 ? 8.819 -0.264 -24.159 1.00 62.72 271 LEU A CA 1
ATOM 2090 C C . LEU A 1 271 ? 7.950 -0.460 -22.913 1.00 62.72 271 LEU A C 1
ATOM 2092 O O . LEU A 1 271 ? 6.781 -0.075 -22.897 1.00 62.72 271 LEU A O 1
ATOM 2096 N N . SER A 1 272 ? 8.509 -1.044 -21.856 1.00 67.12 272 SER A N 1
ATOM 2097 C CA . SER A 1 272 ? 7.836 -1.238 -20.564 1.00 67.12 272 SER A CA 1
ATOM 2098 C C . SER A 1 272 ? 7.337 0.069 -19.979 1.00 67.12 272 SER A C 1
ATOM 2100 O O . SER A 1 272 ? 8.040 1.072 -20.010 1.00 67.12 272 SER A O 1
ATOM 2102 N N . ASN A 1 273 ? 6.087 0.065 -19.505 1.00 78.12 273 ASN A N 1
ATOM 2103 C CA . ASN A 1 273 ? 5.457 1.260 -18.975 1.00 78.12 273 ASN A CA 1
ATOM 2104 C C . ASN A 1 273 ? 4.906 1.021 -17.569 1.00 78.12 273 ASN A C 1
ATOM 2106 O O . ASN A 1 273 ? 4.426 -0.065 -17.236 1.00 78.12 273 ASN A O 1
ATOM 2110 N N . VAL A 1 274 ? 4.989 2.062 -16.752 1.00 86.00 274 VAL A N 1
ATOM 2111 C CA . VAL A 1 274 ? 4.214 2.195 -15.519 1.00 86.00 274 VAL A CA 1
ATOM 2112 C C . VAL A 1 274 ? 3.160 3.250 -15.793 1.00 86.00 274 VAL A C 1
ATOM 2114 O O . VAL A 1 274 ? 3.471 4.298 -16.357 1.00 86.00 274 VAL A O 1
ATOM 2117 N N . SER A 1 275 ? 1.904 2.961 -15.473 1.00 85.94 275 SER A N 1
ATOM 2118 C CA . SER A 1 275 ? 0.767 3.831 -15.785 1.00 85.94 275 SER A CA 1
ATOM 2119 C C . SER A 1 275 ? -0.191 3.950 -14.605 1.00 85.94 275 SER A C 1
ATOM 2121 O O . SER A 1 275 ? -0.216 3.090 -13.727 1.00 85.94 275 SER A O 1
ATOM 2123 N N . TYR A 1 276 ? -1.025 4.993 -14.635 1.00 86.94 276 TYR A N 1
ATOM 2124 C CA . TYR A 1 276 ? -2.081 5.252 -13.648 1.00 86.94 276 TYR A CA 1
ATOM 2125 C C . TYR A 1 276 ? -1.576 5.491 -12.217 1.00 86.94 276 TYR A C 1
ATOM 2127 O O . TYR A 1 276 ? -2.341 5.352 -11.260 1.00 86.94 276 TYR A O 1
ATOM 2135 N N . VAL A 1 277 ? -0.314 5.902 -12.060 1.00 89.88 277 VAL A N 1
ATOM 2136 C CA . VAL A 1 277 ? 0.218 6.325 -10.758 1.00 89.88 277 VAL A CA 1
ATOM 2137 C C . VAL A 1 277 ? -0.601 7.522 -10.270 1.00 89.88 277 VAL A C 1
ATOM 2139 O O . VAL A 1 277 ? -0.891 8.431 -11.053 1.00 89.88 277 VAL A O 1
ATOM 2142 N N . GLN A 1 278 ? -0.994 7.506 -8.994 1.00 90.19 278 GLN A N 1
ATOM 2143 C CA . GLN A 1 278 ? -1.937 8.433 -8.347 1.00 90.19 278 GLN A CA 1
ATOM 2144 C C . GLN A 1 278 ? -3.412 8.290 -8.774 1.00 90.19 278 GLN A C 1
ATOM 2146 O O . GLN A 1 278 ? -4.246 9.073 -8.315 1.00 90.19 278 GLN A O 1
ATOM 2151 N N . SER A 1 279 ? -3.769 7.310 -9.612 1.00 87.31 279 SER A N 1
ATOM 2152 C CA . SER A 1 279 ? -5.157 7.088 -10.060 1.00 87.31 279 SER A CA 1
ATOM 2153 C C . SER A 1 279 ? -5.683 5.679 -9.821 1.00 87.31 279 SER A C 1
ATOM 2155 O O . SER A 1 279 ? -6.898 5.510 -9.743 1.00 87.31 279 SER A O 1
ATOM 2157 N N . SER A 1 280 ? -4.825 4.665 -9.762 1.00 84.75 280 SER A N 1
ATOM 2158 C CA . SER A 1 280 ? -5.249 3.283 -9.526 1.00 84.75 280 SER A CA 1
ATOM 2159 C C . SER A 1 280 ? -4.202 2.535 -8.711 1.00 84.75 280 SER A C 1
ATOM 2161 O O . SER A 1 280 ? -3.006 2.755 -8.891 1.00 84.75 280 SER A O 1
ATOM 2163 N N . GLY A 1 281 ? -4.648 1.651 -7.823 1.00 79.94 281 GLY A N 1
ATOM 2164 C CA . GLY A 1 281 ? -3.792 0.698 -7.119 1.00 79.94 281 GLY A CA 1
ATOM 2165 C C . GLY A 1 281 ? -4.131 -0.717 -7.567 1.00 79.94 281 GLY A C 1
ATOM 2166 O O . GLY A 1 281 ? -5.303 -1.084 -7.574 1.00 79.94 281 GLY A O 1
ATOM 2167 N N . TYR A 1 282 ? -3.117 -1.482 -7.965 1.00 84.62 282 TYR A N 1
ATOM 2168 C CA . TYR A 1 282 ? -3.235 -2.914 -8.236 1.00 84.62 282 TYR A CA 1
ATOM 2169 C C . TYR A 1 282 ? -2.393 -3.644 -7.199 1.00 84.62 282 TYR A C 1
ATOM 2171 O O . TYR A 1 282 ? -1.177 -3.464 -7.141 1.00 84.62 282 TYR A O 1
ATOM 2179 N N . TYR A 1 283 ? -3.052 -4.428 -6.352 1.00 88.06 283 TYR A N 1
ATOM 2180 C CA . TYR A 1 283 ? -2.416 -5.086 -5.217 1.00 88.06 283 TYR A CA 1
ATOM 2181 C C . TYR A 1 283 ? -2.169 -6.554 -5.546 1.00 88.06 283 TYR A C 1
ATOM 2183 O O . TYR A 1 283 ? -3.026 -7.221 -6.120 1.00 88.06 283 TYR A O 1
ATOM 2191 N N . TRP A 1 284 ? -0.981 -7.050 -5.204 1.00 87.94 284 TRP A N 1
ATOM 2192 C CA . TRP A 1 284 ? -0.617 -8.436 -5.478 1.00 87.94 284 TRP A CA 1
ATOM 2193 C C . TRP A 1 284 ? -1.495 -9.414 -4.705 1.00 87.94 284 TRP A C 1
ATOM 2195 O O . TRP A 1 284 ? -1.865 -9.168 -3.556 1.00 87.94 284 TRP A O 1
ATOM 2205 N N . SER A 1 285 ? -1.752 -10.554 -5.340 1.00 88.25 285 SER A N 1
ATOM 2206 C CA . SER A 1 285 ? -2.439 -11.695 -4.754 1.00 88.25 285 SER A CA 1
ATOM 2207 C C . SER A 1 285 ? -1.534 -12.930 -4.782 1.00 88.25 285 SER A C 1
ATOM 2209 O O . SER A 1 285 ? -0.808 -13.154 -5.754 1.00 88.25 285 SER A O 1
ATOM 2211 N N . ALA A 1 286 ? -1.589 -13.745 -3.726 1.00 87.31 286 ALA A N 1
ATOM 2212 C CA . ALA A 1 286 ? -0.953 -15.066 -3.672 1.00 87.31 286 ALA A CA 1
ATOM 2213 C C . ALA A 1 286 ? -1.711 -16.147 -4.463 1.00 87.31 286 ALA A C 1
ATOM 2215 O O . ALA A 1 286 ? -1.281 -17.298 -4.507 1.00 87.31 286 ALA A O 1
ATOM 2216 N N . THR A 1 287 ? -2.845 -15.810 -5.072 1.00 84.50 287 THR A N 1
ATOM 2217 C CA . THR A 1 287 ? -3.607 -16.704 -5.948 1.00 84.50 287 THR A CA 1
ATOM 2218 C C . THR A 1 287 ? -3.962 -15.979 -7.243 1.00 84.50 287 THR A C 1
ATOM 2220 O O . THR A 1 287 ? -4.195 -14.769 -7.200 1.00 84.50 287 THR A O 1
ATOM 2223 N N . PRO A 1 288 ? -4.025 -16.681 -8.388 1.00 70.69 288 PRO A N 1
ATOM 2224 C CA . PRO A 1 288 ? -4.617 -16.116 -9.596 1.00 70.69 288 PRO A CA 1
ATOM 2225 C C . PRO A 1 288 ? -6.056 -15.650 -9.334 1.00 70.69 288 PRO A C 1
ATOM 2227 O O . PRO A 1 288 ? -6.743 -16.255 -8.507 1.00 70.69 288 PRO A O 1
ATOM 2230 N N . ASP A 1 289 ? -6.467 -14.600 -10.041 1.00 57.72 289 ASP A N 1
ATOM 2231 C CA . ASP A 1 289 ? -7.872 -14.196 -10.176 1.00 57.72 289 ASP A CA 1
ATOM 2232 C C . ASP A 1 289 ? -8.583 -15.041 -11.245 1.00 57.72 289 ASP A C 1
ATOM 2234 O O . ASP A 1 289 ? -7.928 -15.384 -12.263 1.00 57.72 289 ASP A O 1
#